Protein AF-A0AAU3FI76-F1 (afdb_monomer)

Solvent-accessible surface area (backbone atoms only — not comparable to full-atom values): 14639 Å² total; per-residue (Å²): 138,85,83,88,81,90,79,85,82,85,81,81,81,80,80,79,78,78,70,85,70,87,73,67,81,75,84,54,69,31,61,67,62,26,48,49,48,8,51,54,42,24,54,54,49,51,52,51,26,51,57,47,32,58,74,42,59,86,42,97,62,39,57,72,49,34,46,38,43,30,50,68,38,86,56,37,40,40,56,46,77,46,72,42,84,92,75,54,32,34,39,36,32,35,37,27,49,3,58,26,60,30,20,28,83,87,67,49,79,40,104,44,84,39,81,40,80,46,22,34,38,39,40,48,46,69,85,57,94,70,66,48,78,42,84,43,83,68,75,87,79,72,61,54,88,65,70,74,75,50,73,73,58,93,56,47,65,61,53,50,60,71,49,48,53,53,46,95,58,46,40,60,65,50,38,46,56,33,60,71,69,52,97,64,64,88,74,43,45,78,39,71,39,68,59,97,80,26,30,5,28,14,41,33,28,45,78,70,43,43,42,33,28,30,34,46,95,53,41,79,49,70,46,61,49,47,60,77,45,39,36,90,92,64,47,70,89,36,14,65,38,18,51,74,55,59,56,74,62,69,98,118

Secondary structure (DSSP, 8-state):
-----------------------PPPPPB-HHHHHHHHHHHHHHHHHHHHHHHHHTTT-SSHHHHHHHHHHTSTTEEEEEEEEETTTTEEEEEEEEEEEEEEEBTT-PEEEEEEEEEEEEEEEEESS-S--EEEEEPPPSSPPP-PPPPP---TTHHHHHHHHS--GGG--HHHHHHHHHTS---TTSEEEEEEETTEEEEEEESSSS-EEEEEEETTEEEEEPPPTTTTSTTS---SHHHHHHTTTSS---

Mean predicted aligned error: 10.83 Å

pLDDT: mean 87.58, std 13.99, range [41.31, 98.81]

Radius of gyration: 33.02 Å; Cα contacts (8 Å, |Δi|>4): 456; chains: 1; bounding box: 51×66×130 Å

Structure (mmCIF, N/CA/C/O backbone):
data_AF-A0AAU3FI76-F1
#
_entry.id   AF-A0AAU3FI76-F1
#
loop_
_atom_site.group_PDB
_atom_site.id
_atom_site.type_symbol
_atom_site.label_atom_id
_atom_site.label_alt_id
_atom_site.label_comp_id
_atom_site.label_asym_id
_atom_site.label_entity_id
_atom_site.label_seq_id
_atom_site.pdbx_PDB_ins_code
_atom_site.Cartn_x
_atom_site.Cartn_y
_atom_site.Cartn_z
_atom_site.occupancy
_atom_site.B_iso_or_equiv
_atom_site.auth_seq_id
_atom_site.auth_comp_id
_atom_site.auth_asym_id
_atom_site.auth_atom_id
_atom_site.pdbx_PDB_model_num
ATOM 1 N N . MET A 1 1 ? -18.154 35.992 -98.791 1.00 46.34 1 MET A N 1
ATOM 2 C CA . MET A 1 1 ? -16.911 36.737 -99.094 1.00 46.34 1 MET A CA 1
ATOM 3 C C . MET A 1 1 ? -16.608 37.684 -97.936 1.00 46.34 1 MET A C 1
ATOM 5 O O . MET A 1 1 ? -17.544 38.262 -97.409 1.00 46.34 1 MET A O 1
ATOM 9 N N . LEU A 1 2 ? -15.316 37.834 -97.616 1.00 41.34 2 LEU A N 1
ATOM 10 C CA . LEU A 1 2 ? -14.663 38.735 -96.645 1.00 41.34 2 LEU A CA 1
ATOM 11 C C . LEU A 1 2 ? -14.541 38.329 -95.154 1.00 41.34 2 LEU A C 1
ATOM 13 O O . LEU A 1 2 ? -15.491 38.410 -94.391 1.00 41.34 2 LEU A O 1
ATOM 17 N N . ARG A 1 3 ? -13.260 38.092 -94.797 1.00 41.31 3 ARG A N 1
ATOM 18 C CA . ARG A 1 3 ? -12.480 38.556 -93.618 1.00 41.31 3 ARG A CA 1
ATOM 19 C C . ARG A 1 3 ? -12.986 38.103 -92.236 1.00 41.31 3 ARG A C 1
ATOM 21 O O . ARG A 1 3 ? -14.054 38.491 -91.808 1.00 41.31 3 ARG A O 1
ATOM 28 N N . GLY A 1 4 ? -12.262 37.314 -91.442 1.00 47.47 4 GLY A N 1
ATOM 29 C CA . GLY A 1 4 ? -10.823 37.334 -91.170 1.00 47.47 4 GLY A CA 1
ATOM 30 C C . GLY A 1 4 ? -10.568 38.072 -89.852 1.00 47.47 4 GLY A C 1
ATOM 31 O O . GLY A 1 4 ? -10.791 39.276 -89.799 1.00 47.47 4 GLY A O 1
ATOM 32 N N . ARG A 1 5 ? -10.095 37.364 -88.815 1.00 49.03 5 ARG A N 1
ATOM 33 C CA . ARG A 1 5 ? -9.281 37.909 -87.708 1.00 49.03 5 ARG A CA 1
ATOM 34 C C . ARG A 1 5 ? -8.730 36.774 -86.837 1.00 49.03 5 ARG A C 1
ATOM 36 O O . ARG A 1 5 ? -9.444 36.199 -86.023 1.00 49.03 5 ARG A O 1
ATOM 43 N N . LEU A 1 6 ? -7.439 36.491 -87.028 1.00 50.06 6 LEU A N 1
ATOM 44 C CA . LEU A 1 6 ? -6.586 35.814 -86.056 1.00 50.06 6 LEU A CA 1
ATOM 45 C C . LEU A 1 6 ? -6.559 36.633 -84.756 1.00 50.06 6 LEU A C 1
ATOM 47 O O . LEU A 1 6 ? -6.335 37.844 -84.792 1.00 50.06 6 LEU A O 1
ATOM 51 N N . ARG A 1 7 ? -6.707 35.965 -83.612 1.00 55.38 7 ARG A N 1
ATOM 52 C CA . ARG A 1 7 ? -6.228 36.452 -82.315 1.00 55.38 7 ARG A CA 1
ATOM 53 C C . ARG A 1 7 ? -5.297 35.388 -81.748 1.00 55.38 7 ARG A C 1
ATOM 55 O O . ARG A 1 7 ? -5.734 34.286 -81.441 1.00 55.38 7 ARG A O 1
ATOM 62 N N . GLY A 1 8 ? -4.010 35.723 -81.707 1.00 45.22 8 GLY A N 1
ATOM 63 C CA . GLY A 1 8 ? -2.962 34.893 -81.128 1.00 45.22 8 GLY A CA 1
ATOM 64 C C . GLY A 1 8 ? -3.097 34.823 -79.610 1.00 45.22 8 GLY A C 1
ATOM 65 O O . GLY A 1 8 ? -3.263 35.845 -78.948 1.00 45.22 8 GLY A O 1
ATOM 66 N N . LEU A 1 9 ? -3.020 33.605 -79.083 1.00 55.19 9 LEU A N 1
ATOM 67 C CA . LEU A 1 9 ? -2.802 33.318 -77.672 1.00 55.19 9 LEU A CA 1
ATOM 68 C C . LEU A 1 9 ? -1.291 33.286 -77.437 1.00 55.19 9 LEU A C 1
ATOM 70 O O . LEU A 1 9 ? -0.594 32.399 -77.923 1.00 55.19 9 LEU A O 1
ATOM 74 N N . VAL A 1 10 ? -0.787 34.287 -76.720 1.00 53.09 10 VAL A N 1
ATOM 75 C CA . VAL A 1 10 ? 0.576 34.298 -76.185 1.00 53.09 10 VAL A CA 1
ATOM 76 C C . VAL A 1 10 ? 0.561 33.436 -74.925 1.00 53.09 10 VAL A C 1
ATOM 78 O O . VAL A 1 10 ? -0.009 33.826 -73.910 1.00 53.09 10 VAL A O 1
ATOM 81 N N . SER A 1 11 ? 1.141 32.240 -75.009 1.00 55.12 11 SER A N 1
ATOM 82 C CA . SER A 1 11 ? 1.343 31.350 -73.864 1.00 55.12 11 SER A CA 1
ATOM 83 C C . SER A 1 11 ? 2.602 31.793 -73.117 1.00 55.12 11 SER A C 1
ATOM 85 O O . SER A 1 11 ? 3.711 31.647 -73.627 1.00 55.12 11 SER A O 1
ATOM 87 N N . VAL A 1 12 ? 2.437 32.374 -71.927 1.00 54.19 12 VAL A N 1
ATOM 88 C CA . VAL A 1 12 ? 3.543 32.708 -71.019 1.00 54.19 12 VAL A CA 1
ATOM 89 C C . VAL A 1 12 ? 3.833 31.477 -70.165 1.00 54.19 12 VAL A C 1
ATOM 91 O O . VAL A 1 12 ? 3.139 31.203 -69.190 1.00 54.19 12 VAL A O 1
ATOM 94 N N . SER A 1 13 ? 4.851 30.712 -70.551 1.00 51.47 13 SER A N 1
ATOM 95 C CA . SER A 1 13 ? 5.382 29.611 -69.747 1.00 51.47 13 SER A CA 1
ATOM 96 C C . SER A 1 13 ? 6.220 30.184 -68.603 1.00 51.47 13 SER A C 1
ATOM 98 O O . SER A 1 13 ? 7.375 30.559 -68.797 1.00 51.47 13 SER A O 1
ATOM 100 N N . VAL A 1 14 ? 5.641 30.271 -67.405 1.00 58.44 14 VAL A N 1
ATOM 101 C CA . VAL A 1 14 ? 6.389 30.535 -66.169 1.00 58.44 14 VAL A CA 1
ATOM 102 C C . VAL A 1 14 ? 7.154 29.260 -65.815 1.00 58.44 14 VAL A C 1
ATOM 104 O O . VAL A 1 14 ? 6.588 28.303 -65.291 1.00 58.44 14 VAL A O 1
ATOM 107 N N . GLY A 1 15 ? 8.441 29.227 -66.158 1.00 51.16 15 GLY A N 1
ATOM 108 C CA . GLY A 1 15 ? 9.366 28.188 -65.715 1.00 51.16 15 GLY A CA 1
ATOM 109 C C . GLY A 1 15 ? 9.612 28.322 -64.215 1.00 51.16 15 GLY A C 1
ATOM 110 O O . GLY A 1 15 ? 10.423 29.142 -63.790 1.00 51.16 15 GLY A O 1
ATOM 111 N N . LEU A 1 16 ? 8.894 27.533 -63.417 1.00 59.84 16 LEU A N 1
ATOM 112 C CA . LEU A 1 16 ? 9.136 27.390 -61.986 1.00 59.84 16 LEU A CA 1
ATOM 113 C C . LEU A 1 16 ? 10.445 26.603 -61.799 1.00 59.84 16 LEU A C 1
ATOM 115 O O . LEU A 1 16 ? 10.478 25.380 -61.916 1.00 59.84 16 LEU A O 1
ATOM 119 N N . LEU A 1 17 ? 11.541 27.327 -61.567 1.00 56.91 17 LEU A N 1
ATOM 120 C CA . LEU A 1 17 ? 12.829 26.772 -61.158 1.00 56.91 17 LEU A CA 1
ATOM 121 C C . LEU A 1 17 ? 12.670 26.124 -59.774 1.00 56.91 17 LEU A C 1
ATOM 123 O O . LEU A 1 17 ? 12.687 26.807 -58.752 1.00 56.91 17 LEU A O 1
ATOM 127 N N . LEU A 1 18 ? 12.507 24.800 -59.748 1.00 63.72 18 LEU A N 1
ATOM 128 C CA . LEU A 1 18 ? 12.676 23.983 -58.548 1.00 63.72 18 LEU A CA 1
ATOM 129 C C . LEU A 1 18 ? 14.160 24.028 -58.161 1.00 63.72 18 LEU A C 1
ATOM 131 O O . LEU A 1 18 ? 14.973 23.258 -58.671 1.00 63.72 18 LEU A O 1
ATOM 135 N N . LEU A 1 19 ? 14.525 24.972 -57.294 1.00 63.28 19 LEU A N 1
ATOM 136 C CA . LEU A 1 19 ? 15.797 24.916 -56.581 1.00 63.28 19 LEU A CA 1
ATOM 137 C C . LEU A 1 19 ? 15.813 23.604 -55.777 1.00 63.28 19 LEU A C 1
ATOM 139 O O . LEU A 1 19 ? 14.855 23.365 -55.035 1.00 63.28 19 LEU A O 1
ATOM 143 N N . PRO A 1 20 ? 16.845 22.748 -55.899 1.00 62.81 20 PRO A N 1
ATOM 144 C CA . PRO A 1 20 ? 17.002 21.603 -55.015 1.00 62.81 20 PRO A CA 1
ATOM 145 C C . PRO A 1 20 ? 17.184 22.149 -53.600 1.00 62.81 20 PRO A C 1
ATOM 147 O O . PRO A 1 20 ? 18.244 22.664 -53.246 1.00 62.81 20 PRO A O 1
ATOM 150 N N . GLY A 1 21 ? 16.104 22.126 -52.819 1.00 55.00 21 GLY A N 1
ATOM 151 C CA . GLY A 1 21 ? 16.140 22.501 -51.418 1.00 55.00 21 GLY A CA 1
ATOM 152 C C . GLY A 1 21 ? 17.182 21.643 -50.718 1.00 55.00 21 GLY A C 1
ATOM 153 O O . GLY A 1 21 ? 17.218 20.429 -50.918 1.00 55.00 21 GLY A O 1
ATOM 154 N N . CYS A 1 22 ? 18.034 22.284 -49.921 1.00 65.75 22 CYS A N 1
ATOM 155 C CA . CYS A 1 22 ? 18.983 21.642 -49.023 1.00 65.75 22 CYS A CA 1
ATOM 156 C C . CYS A 1 22 ? 18.228 20.843 -47.944 1.00 65.75 22 CYS A C 1
ATOM 158 O O . CYS A 1 22 ? 18.229 21.217 -46.775 1.00 65.75 22 CYS A O 1
ATOM 160 N N . TYR A 1 23 ? 17.553 19.760 -48.325 1.00 64.88 23 TYR A N 1
ATOM 161 C CA . TYR A 1 23 ? 17.143 18.715 -47.403 1.00 64.88 23 TYR A CA 1
ATOM 162 C C . TYR A 1 23 ? 18.418 17.961 -47.042 1.00 64.88 23 TYR A C 1
ATOM 164 O O . TYR A 1 23 ? 18.868 17.068 -47.760 1.00 64.88 23 TYR A O 1
ATOM 172 N N . GLY A 1 24 ? 19.058 18.396 -45.955 1.00 68.88 24 GLY A N 1
ATOM 173 C CA . GLY A 1 24 ? 20.023 17.546 -45.272 1.00 68.88 24 GLY A CA 1
ATOM 174 C C . GLY A 1 24 ? 19.340 16.224 -44.906 1.00 68.88 24 GLY A C 1
ATOM 175 O O . GLY A 1 24 ? 18.127 16.227 -44.677 1.00 68.88 24 GLY A O 1
ATOM 176 N N . PRO A 1 25 ? 20.074 15.099 -44.890 1.00 75.25 25 PRO A N 1
ATOM 177 C CA . PRO A 1 25 ? 19.501 13.826 -44.476 1.00 75.25 25 PRO A CA 1
ATOM 178 C C . PRO A 1 25 ? 18.838 14.005 -43.109 1.00 75.25 25 PRO A C 1
ATOM 180 O O . PRO A 1 25 ? 19.450 14.566 -42.194 1.00 75.25 25 PRO A O 1
ATOM 183 N N . GLU A 1 26 ? 17.580 13.578 -42.990 1.00 74.31 26 GLU A N 1
ATOM 184 C CA . GLU A 1 26 ? 16.900 13.567 -41.699 1.00 74.31 26 GLU A CA 1
ATOM 185 C C . GLU A 1 26 ? 17.749 12.758 -40.709 1.00 74.31 26 GLU A C 1
ATOM 187 O O . GLU A 1 26 ? 18.281 11.703 -41.079 1.00 74.31 26 GLU A O 1
ATOM 192 N N . PRO A 1 27 ? 17.940 13.252 -39.473 1.00 76.38 27 PRO A N 1
ATOM 193 C CA . PRO A 1 27 ? 18.676 12.509 -38.465 1.00 76.38 27 PRO A CA 1
ATOM 194 C C . PRO A 1 27 ? 17.992 11.155 -38.249 1.00 76.38 27 PRO A C 1
ATOM 196 O O . PRO A 1 27 ? 16.825 11.093 -37.873 1.00 76.38 27 PRO A O 1
ATOM 199 N N . GLN A 1 28 ? 18.721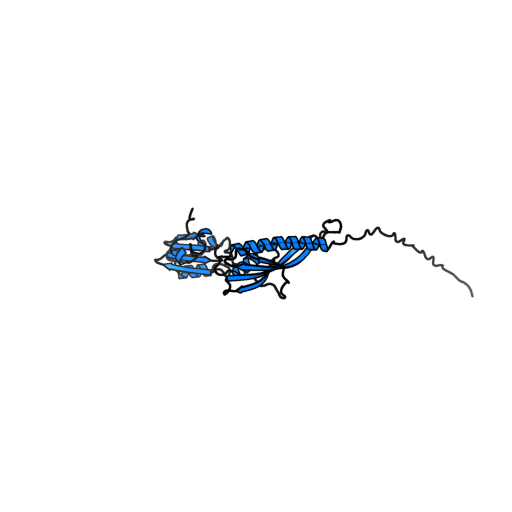 10.075 -38.529 1.00 85.38 28 GLN A N 1
ATOM 200 C CA . GLN A 1 28 ? 18.243 8.711 -38.329 1.00 85.38 28 GLN A CA 1
ATOM 201 C C . GLN A 1 28 ? 18.489 8.286 -36.881 1.00 85.38 28 GLN A C 1
ATOM 203 O O . GLN A 1 28 ? 19.584 8.490 -36.349 1.00 85.38 28 GLN A O 1
ATOM 208 N N . VAL A 1 29 ? 17.472 7.681 -36.266 1.00 88.38 29 VAL A N 1
ATOM 209 C CA . VAL A 1 29 ? 17.546 7.131 -34.908 1.00 88.38 29 VAL A CA 1
ATOM 210 C C . VAL A 1 29 ? 18.522 5.954 -34.876 1.00 88.38 29 VAL A C 1
ATOM 212 O O . VAL A 1 29 ? 18.363 4.972 -35.605 1.00 88.38 29 VAL A O 1
ATOM 215 N N . ASP A 1 30 ? 19.500 6.018 -33.979 1.00 92.38 30 ASP A N 1
ATOM 216 C CA . ASP A 1 30 ? 20.352 4.891 -33.618 1.00 92.38 30 ASP A CA 1
ATOM 217 C C . ASP A 1 30 ? 19.577 3.951 -32.685 1.00 92.38 30 ASP A C 1
ATOM 219 O O . ASP A 1 30 ? 19.621 4.034 -31.454 1.00 92.38 30 ASP A O 1
ATOM 223 N N . THR A 1 31 ? 18.828 3.040 -33.306 1.00 92.25 31 THR A N 1
ATOM 224 C CA . THR A 1 31 ? 17.932 2.113 -32.602 1.00 92.25 31 THR A CA 1
ATOM 225 C C . THR A 1 31 ? 18.690 1.211 -31.624 1.00 92.25 31 THR A C 1
ATOM 227 O O . THR A 1 31 ? 18.152 0.867 -30.573 1.00 92.25 31 THR A O 1
ATOM 230 N N . ALA A 1 32 ? 19.937 0.835 -31.933 1.00 94.00 32 ALA A N 1
ATOM 231 C CA . ALA A 1 32 ? 20.733 -0.033 -31.070 1.00 94.00 32 ALA A CA 1
ATOM 232 C C . ALA A 1 32 ? 21.098 0.687 -29.768 1.00 94.00 32 ALA A C 1
ATOM 234 O O . ALA A 1 32 ? 20.853 0.163 -28.680 1.00 94.00 32 ALA A O 1
ATOM 235 N N . ARG A 1 33 ? 21.598 1.923 -29.878 1.00 93.44 33 ARG A N 1
ATOM 236 C CA . ARG A 1 33 ? 21.962 2.736 -28.716 1.00 93.44 33 ARG A CA 1
ATOM 237 C C . ARG A 1 33 ? 20.748 3.142 -27.885 1.00 93.44 33 ARG A C 1
ATOM 239 O O . ARG A 1 33 ? 20.794 3.070 -26.659 1.00 93.44 33 ARG A O 1
ATOM 246 N N . THR A 1 34 ? 19.646 3.535 -28.524 1.00 94.06 34 THR A N 1
ATOM 247 C CA . THR A 1 34 ? 18.397 3.840 -27.809 1.00 94.06 34 THR A CA 1
ATOM 248 C C . THR A 1 34 ? 17.868 2.617 -27.058 1.00 94.06 34 THR A C 1
ATOM 250 O O . THR A 1 34 ? 17.470 2.738 -25.898 1.00 94.06 34 THR A O 1
ATOM 253 N N . ARG A 1 35 ? 17.922 1.426 -27.671 1.00 96.06 35 ARG A N 1
ATOM 254 C CA . ARG A 1 35 ? 17.531 0.172 -27.01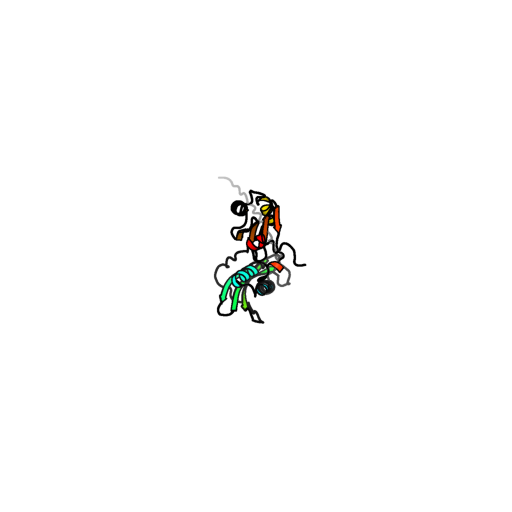5 1.00 96.06 35 ARG A CA 1
ATOM 255 C C . ARG A 1 35 ? 18.409 -0.134 -25.803 1.00 96.06 35 ARG A C 1
ATOM 257 O O . ARG A 1 35 ? 17.873 -0.512 -24.767 1.00 96.06 35 ARG A O 1
ATOM 264 N N . GLU A 1 36 ? 19.723 0.049 -25.906 1.00 95.88 36 GLU A N 1
ATOM 265 C CA . GLU A 1 36 ? 20.648 -0.157 -24.785 1.00 95.88 36 GLU A CA 1
ATOM 266 C C . GLU A 1 36 ? 20.312 0.757 -23.595 1.00 95.88 36 GLU A C 1
ATOM 268 O O . GLU A 1 36 ? 20.220 0.282 -22.464 1.00 95.88 36 GLU A O 1
ATOM 273 N N . LEU A 1 37 ? 20.048 2.045 -23.843 1.00 96.00 37 LEU A N 1
ATOM 274 C CA . LEU A 1 37 ? 19.635 2.990 -22.797 1.00 96.00 37 LEU A CA 1
ATOM 275 C C . LEU A 1 37 ? 18.323 2.566 -22.121 1.00 96.00 37 LEU A C 1
ATOM 277 O O . LEU A 1 37 ? 18.211 2.626 -20.896 1.00 96.00 37 LEU A O 1
ATOM 281 N N . ALA A 1 38 ? 17.349 2.092 -22.900 1.00 96.56 38 ALA A N 1
ATOM 282 C CA . ALA A 1 38 ? 16.091 1.588 -22.360 1.00 96.56 38 ALA A CA 1
ATOM 283 C C . ALA A 1 38 ? 16.298 0.309 -21.525 1.00 96.56 38 ALA A C 1
ATOM 285 O O . ALA A 1 38 ? 15.710 0.176 -20.453 1.00 96.56 38 ALA A O 1
ATOM 286 N N . MET A 1 39 ? 17.182 -0.602 -21.953 1.00 96.81 39 MET A N 1
ATOM 287 C CA . MET A 1 39 ? 17.552 -1.790 -21.170 1.00 96.81 39 MET A CA 1
ATOM 288 C C . MET A 1 39 ? 18.255 -1.423 -19.857 1.00 96.81 39 MET A C 1
ATOM 290 O O . MET A 1 39 ? 17.972 -2.028 -18.825 1.00 96.81 39 MET A O 1
ATOM 294 N N . GLN A 1 40 ? 19.128 -0.411 -19.860 1.00 96.88 40 GLN A N 1
ATOM 295 C CA . GLN A 1 40 ? 19.749 0.097 -18.632 1.00 96.88 40 GLN A CA 1
ATOM 296 C C . GLN A 1 40 ? 18.696 0.664 -17.669 1.00 96.88 40 GLN A C 1
ATOM 298 O O . GLN A 1 40 ? 18.748 0.393 -16.468 1.00 96.88 40 GLN A O 1
ATOM 303 N N . ASP A 1 41 ? 17.712 1.413 -18.174 1.00 97.62 41 ASP A N 1
ATOM 304 C CA . ASP A 1 41 ? 16.603 1.916 -17.361 1.00 97.62 41 ASP A CA 1
ATOM 305 C C . ASP A 1 41 ? 15.754 0.782 -16.759 1.00 97.62 41 ASP A C 1
ATOM 307 O O . ASP A 1 41 ? 15.502 0.780 -15.550 1.00 97.62 41 ASP A O 1
ATOM 311 N N . ALA A 1 42 ? 15.395 -0.223 -17.565 1.00 97.75 42 ALA A N 1
ATOM 312 C CA . ALA A 1 42 ? 14.688 -1.415 -17.098 1.00 97.75 42 ALA A CA 1
ATOM 313 C C . ALA A 1 42 ? 15.488 -2.175 -16.021 1.00 97.75 42 ALA A C 1
ATOM 315 O O . ALA A 1 42 ? 14.937 -2.524 -14.976 1.00 97.75 42 ALA A O 1
ATOM 316 N N . GLY A 1 43 ? 16.802 -2.337 -16.213 1.00 97.06 43 GLY A N 1
ATOM 317 C CA . GLY A 1 43 ? 17.710 -2.966 -15.248 1.00 97.06 43 GLY A CA 1
ATOM 318 C C . GLY A 1 43 ? 17.759 -2.244 -13.892 1.00 97.06 43 GLY A C 1
ATOM 319 O O . GLY A 1 43 ? 17.756 -2.877 -12.830 1.00 97.06 43 GLY A O 1
ATOM 320 N N . ARG A 1 44 ? 17.721 -0.904 -13.892 1.00 97.12 44 ARG A N 1
ATOM 321 C CA . ARG A 1 44 ? 17.619 -0.123 -12.645 1.00 97.12 44 ARG A CA 1
ATOM 322 C C . ARG A 1 44 ? 16.275 -0.346 -11.957 1.00 97.12 44 ARG A C 1
ATOM 324 O O . ARG A 1 44 ? 16.239 -0.553 -10.746 1.00 97.12 44 ARG A O 1
ATOM 331 N N . LYS A 1 45 ? 15.174 -0.318 -12.712 1.00 97.88 45 LYS A N 1
ATOM 332 C CA . LYS A 1 45 ? 13.818 -0.522 -12.181 1.00 97.88 45 LYS A CA 1
ATOM 333 C C . LYS A 1 45 ? 13.635 -1.921 -11.591 1.00 97.88 45 LYS A C 1
ATOM 335 O O . LYS A 1 45 ? 13.133 -2.025 -10.475 1.00 97.88 45 LYS A O 1
ATOM 340 N N . VAL A 1 46 ? 14.101 -2.983 -12.258 1.00 97.38 46 VAL A N 1
ATOM 341 C CA . VAL A 1 46 ? 13.987 -4.346 -11.706 1.00 97.38 46 VAL A CA 1
ATOM 342 C C . VAL A 1 46 ? 14.814 -4.520 -10.431 1.00 97.38 46 VAL A C 1
ATOM 344 O O . VAL A 1 46 ? 14.358 -5.173 -9.498 1.00 97.38 46 VAL A O 1
ATOM 347 N N . THR A 1 47 ? 15.965 -3.850 -10.316 1.00 95.50 47 THR A N 1
ATOM 348 C CA . THR A 1 47 ? 16.726 -3.810 -9.053 1.00 95.50 47 THR A CA 1
ATOM 349 C C . THR A 1 47 ? 15.898 -3.203 -7.911 1.00 95.50 47 THR A C 1
ATOM 351 O O . THR A 1 47 ? 15.932 -3.696 -6.784 1.00 95.50 47 THR A O 1
ATOM 354 N N . LEU A 1 48 ? 15.112 -2.151 -8.181 1.00 95.56 48 LEU A N 1
ATOM 355 C CA . LEU A 1 48 ? 14.214 -1.561 -7.178 1.00 95.56 48 LEU A CA 1
ATOM 356 C C . LEU A 1 48 ? 13.081 -2.516 -6.791 1.00 95.56 48 LEU A C 1
ATOM 358 O O . LEU A 1 48 ? 12.751 -2.614 -5.608 1.00 95.56 48 LEU A O 1
ATOM 362 N N . VAL A 1 49 ? 12.512 -3.228 -7.770 1.00 95.12 49 VAL A N 1
ATOM 363 C CA . VAL A 1 49 ? 11.498 -4.266 -7.532 1.00 95.12 49 VAL A CA 1
ATOM 364 C C . VAL A 1 49 ? 12.070 -5.353 -6.628 1.00 95.12 49 VAL A C 1
ATOM 366 O O . VAL A 1 49 ? 11.488 -5.653 -5.589 1.00 95.12 49 VAL A O 1
ATOM 369 N N . GLU A 1 50 ? 13.235 -5.897 -6.975 1.00 93.25 50 GLU A N 1
ATOM 370 C CA . GLU A 1 50 ? 13.907 -6.942 -6.207 1.00 93.25 50 GLU A CA 1
ATOM 371 C C . GLU A 1 50 ? 14.156 -6.498 -4.757 1.00 93.25 50 GLU A C 1
ATOM 373 O O . GLU A 1 50 ? 13.791 -7.199 -3.813 1.00 93.25 50 GLU A O 1
ATOM 378 N N . GLN A 1 51 ? 14.701 -5.295 -4.551 1.00 91.25 51 GLN A N 1
ATOM 379 C CA . GLN A 1 51 ? 14.910 -4.739 -3.212 1.00 91.25 51 GLN A CA 1
ATOM 380 C C . GLN A 1 51 ? 13.604 -4.577 -2.427 1.00 91.25 51 GLN A C 1
ATOM 382 O O . GLN A 1 51 ? 13.600 -4.765 -1.209 1.00 91.25 51 GLN A O 1
ATOM 387 N N . ALA A 1 52 ? 12.508 -4.199 -3.088 1.00 90.06 52 ALA A N 1
ATOM 388 C CA . ALA A 1 52 ? 11.211 -4.040 -2.443 1.00 90.06 52 ALA A CA 1
ATOM 389 C C . ALA A 1 52 ? 10.624 -5.379 -2.000 1.00 90.06 52 ALA A C 1
ATOM 391 O O . ALA A 1 52 ? 10.256 -5.531 -0.837 1.00 90.06 52 ALA A O 1
ATOM 392 N N . VAL A 1 53 ? 10.653 -6.369 -2.886 1.00 90.44 53 VAL A N 1
ATOM 393 C CA . VAL A 1 53 ? 10.226 -7.741 -2.611 1.00 90.44 53 VAL A CA 1
ATOM 394 C C . VAL A 1 53 ? 11.066 -8.363 -1.484 1.00 90.44 53 VAL A C 1
ATOM 396 O O . VAL A 1 53 ? 10.514 -8.938 -0.544 1.00 90.44 53 VAL A O 1
ATOM 399 N N . LYS A 1 54 ? 12.394 -8.173 -1.500 1.00 86.50 54 LYS A N 1
ATOM 400 C CA . LYS A 1 54 ? 13.318 -8.684 -0.469 1.00 86.50 54 LYS A CA 1
ATOM 401 C C . LYS A 1 54 ? 12.974 -8.218 0.947 1.00 86.50 54 LYS A C 1
ATOM 403 O O . LYS A 1 54 ? 13.121 -8.990 1.895 1.00 86.50 54 LYS A O 1
ATOM 408 N N . ARG A 1 55 ? 12.495 -6.980 1.117 1.00 84.69 55 ARG A N 1
ATOM 409 C CA . ARG A 1 55 ? 12.097 -6.454 2.440 1.00 84.69 55 ARG A CA 1
ATOM 410 C C . ARG A 1 55 ? 10.921 -7.213 3.050 1.00 84.69 55 ARG A C 1
ATOM 412 O O . ARG A 1 55 ? 10.798 -7.265 4.270 1.00 84.69 55 ARG A O 1
ATOM 419 N N . GLU A 1 56 ? 10.113 -7.855 2.217 1.00 83.56 56 GLU A N 1
ATOM 420 C CA . GLU A 1 56 ? 8.898 -8.559 2.617 1.00 83.56 56 GLU A CA 1
ATOM 421 C C . GLU A 1 56 ? 9.117 -10.074 2.788 1.00 83.56 56 GLU A C 1
ATOM 423 O O . GLU A 1 56 ? 8.165 -10.823 3.003 1.00 83.56 56 GLU A O 1
ATOM 428 N N . ARG A 1 57 ? 10.370 -10.560 2.721 1.00 78.44 57 ARG A N 1
ATOM 429 C CA . ARG A 1 57 ? 10.737 -11.991 2.826 1.00 78.44 57 ARG A CA 1
ATOM 430 C C . ARG A 1 57 ? 10.115 -12.745 3.994 1.00 78.44 57 ARG A C 1
ATOM 432 O O . ARG A 1 57 ? 9.772 -13.914 3.864 1.00 78.44 57 ARG A O 1
ATOM 439 N N . ARG A 1 58 ? 9.950 -12.067 5.127 1.00 75.12 58 ARG A N 1
ATOM 440 C CA . ARG A 1 58 ? 9.434 -12.656 6.371 1.00 75.12 58 ARG A CA 1
ATOM 441 C C . ARG A 1 58 ? 7.917 -12.526 6.525 1.00 75.12 58 ARG A C 1
ATOM 443 O O . ARG A 1 58 ? 7.390 -12.829 7.593 1.00 75.12 58 ARG A O 1
ATOM 450 N N . HIS A 1 59 ? 7.213 -12.033 5.508 1.00 72.38 59 HIS A N 1
ATOM 451 C CA . HIS A 1 59 ? 5.778 -11.810 5.601 1.00 72.38 59 HIS A CA 1
ATOM 452 C C . HIS A 1 59 ? 5.002 -13.146 5.520 1.00 72.38 59 HIS A C 1
ATOM 454 O O . HIS A 1 59 ? 5.326 -13.977 4.672 1.00 72.38 59 HIS A O 1
ATOM 460 N N . PRO A 1 60 ? 3.945 -13.362 6.334 1.00 65.50 60 PRO A N 1
ATOM 461 C CA . PRO A 1 60 ? 3.167 -14.613 6.335 1.00 65.50 60 PRO A CA 1
ATOM 462 C C . PRO A 1 60 ? 2.462 -14.943 5.011 1.00 65.50 60 PRO A C 1
ATOM 464 O O . PRO A 1 60 ? 2.135 -16.095 4.749 1.00 65.50 60 PRO A O 1
ATOM 467 N N . ASN A 1 61 ? 2.200 -13.926 4.187 1.00 70.56 61 ASN A N 1
ATOM 468 C CA . ASN A 1 61 ? 1.662 -14.064 2.833 1.00 70.56 61 ASN A CA 1
ATOM 469 C C . ASN A 1 61 ? 2.600 -13.334 1.857 1.00 70.56 61 ASN A C 1
ATOM 471 O O . ASN A 1 61 ? 2.361 -12.158 1.559 1.00 70.56 61 ASN A O 1
ATOM 475 N N . PRO A 1 62 ? 3.714 -13.970 1.456 1.00 78.69 62 PRO A N 1
ATOM 476 C CA . PRO A 1 62 ? 4.762 -13.310 0.690 1.00 78.69 62 PRO A CA 1
ATOM 477 C C . PRO A 1 62 ? 4.309 -13.032 -0.742 1.00 78.69 62 PRO A C 1
ATOM 479 O O . PRO A 1 62 ? 4.532 -11.939 -1.242 1.00 78.69 62 PRO A O 1
ATOM 482 N N . ALA A 1 63 ? 3.568 -13.947 -1.374 1.00 86.81 63 ALA A N 1
ATOM 483 C CA . ALA A 1 63 ? 3.209 -13.821 -2.781 1.00 86.81 63 ALA A CA 1
ATOM 484 C C . ALA A 1 63 ? 2.405 -12.547 -3.091 1.00 86.81 63 ALA A C 1
ATOM 486 O O . ALA A 1 63 ? 2.846 -11.685 -3.853 1.00 86.81 63 ALA A O 1
ATOM 487 N N . GLN A 1 64 ? 1.252 -12.359 -2.446 1.00 84.44 64 GLN A N 1
ATOM 488 C CA . GLN A 1 64 ? 0.449 -11.156 -2.690 1.00 84.44 64 GLN A CA 1
ATOM 489 C C . GLN A 1 64 ? 1.200 -9.870 -2.328 1.00 84.44 64 GLN A C 1
ATOM 491 O O . GLN A 1 64 ? 1.036 -8.853 -3.001 1.00 84.44 64 GLN A O 1
ATOM 496 N N . ARG A 1 65 ? 2.035 -9.911 -1.283 1.00 85.94 65 ARG A N 1
ATOM 497 C CA . ARG A 1 65 ? 2.838 -8.760 -0.871 1.00 85.94 65 ARG A CA 1
ATOM 498 C C . ARG A 1 65 ? 3.898 -8.418 -1.916 1.00 85.94 65 ARG A C 1
ATOM 500 O O . ARG A 1 65 ? 4.041 -7.255 -2.267 1.00 85.94 65 ARG A O 1
ATOM 507 N N . TYR A 1 66 ? 4.580 -9.417 -2.462 1.00 90.31 66 TYR A N 1
ATOM 508 C CA . TYR A 1 66 ? 5.590 -9.237 -3.500 1.00 90.31 66 TYR A CA 1
ATOM 509 C C . TYR A 1 66 ? 4.992 -8.631 -4.763 1.00 90.31 66 TYR A C 1
ATOM 511 O O . TYR A 1 66 ? 5.549 -7.678 -5.299 1.00 90.31 66 TYR A O 1
ATOM 519 N N . ALA A 1 67 ? 3.823 -9.121 -5.190 1.00 91.56 67 ALA A N 1
ATOM 520 C CA . ALA A 1 67 ? 3.111 -8.541 -6.323 1.00 91.56 67 ALA A CA 1
ATOM 521 C C . ALA A 1 67 ? 2.793 -7.055 -6.082 1.00 91.56 67 ALA A C 1
ATOM 523 O O . ALA A 1 67 ? 3.015 -6.227 -6.964 1.00 91.56 67 ALA A O 1
ATOM 524 N N . ARG A 1 68 ? 2.331 -6.700 -4.874 1.00 89.50 68 ARG A N 1
ATOM 525 C CA . ARG A 1 68 ? 2.058 -5.306 -4.484 1.00 89.50 68 ARG A CA 1
ATOM 526 C C . ARG A 1 68 ? 3.296 -4.427 -4.503 1.00 89.50 68 ARG A C 1
ATOM 528 O O . ARG A 1 68 ? 3.258 -3.354 -5.096 1.00 89.50 68 ARG A O 1
ATOM 535 N N . GLU A 1 69 ? 4.376 -4.861 -3.867 1.00 90.38 69 GLU A N 1
ATOM 536 C CA . GLU A 1 69 ? 5.614 -4.081 -3.826 1.00 90.38 69 GLU A CA 1
ATOM 537 C C . GLU A 1 69 ? 6.225 -3.913 -5.224 1.00 90.38 69 GLU A C 1
ATOM 539 O O . GLU A 1 69 ? 6.688 -2.825 -5.560 1.00 90.38 69 GLU A O 1
ATOM 544 N N . ALA A 1 70 ? 6.151 -4.942 -6.074 1.00 93.75 70 ALA A N 1
ATOM 545 C CA . ALA A 1 70 ? 6.577 -4.846 -7.465 1.00 93.75 70 ALA A CA 1
ATOM 546 C C . ALA A 1 70 ? 5.743 -3.830 -8.260 1.00 93.75 70 ALA A C 1
ATOM 548 O O . ALA A 1 70 ? 6.306 -2.971 -8.936 1.00 93.75 70 ALA A O 1
ATOM 549 N N . ALA A 1 71 ? 4.414 -3.874 -8.128 1.00 93.19 71 ALA A N 1
ATOM 550 C CA . ALA A 1 71 ? 3.502 -2.958 -8.815 1.00 93.19 71 ALA A CA 1
ATOM 551 C C . ALA A 1 71 ? 3.643 -1.486 -8.370 1.00 93.19 71 ALA A C 1
ATOM 553 O O . ALA A 1 71 ? 3.210 -0.585 -9.085 1.00 93.19 71 ALA A O 1
ATOM 554 N N . ARG A 1 72 ? 4.257 -1.213 -7.207 1.00 91.50 72 ARG A N 1
ATOM 555 C CA . ARG A 1 72 ? 4.548 0.155 -6.736 1.00 91.50 72 ARG A CA 1
ATOM 556 C C . ARG A 1 72 ? 5.739 0.800 -7.453 1.00 91.50 72 ARG A C 1
ATOM 558 O O . ARG A 1 72 ? 5.899 2.018 -7.382 1.00 91.50 72 ARG A O 1
ATOM 565 N N . VAL A 1 73 ? 6.582 0.020 -8.132 1.00 94.44 73 VAL A N 1
ATOM 566 C CA . VAL A 1 73 ? 7.707 0.560 -8.906 1.00 94.44 73 VAL A CA 1
ATOM 567 C C . VAL A 1 73 ? 7.197 1.068 -10.253 1.00 94.44 73 VAL A C 1
ATOM 569 O O . VAL A 1 73 ? 6.669 0.309 -11.062 1.00 94.44 73 VAL A O 1
ATOM 572 N N . ALA A 1 74 ? 7.378 2.364 -10.516 1.00 93.88 74 ALA A N 1
ATOM 573 C CA . ALA A 1 74 ? 6.885 3.008 -11.732 1.00 93.88 74 ALA A CA 1
ATOM 574 C C . ALA A 1 74 ? 7.362 2.301 -13.017 1.00 93.88 74 ALA A C 1
ATOM 576 O O . ALA A 1 74 ? 8.554 2.032 -13.189 1.00 93.88 74 ALA A O 1
ATOM 577 N N . GLY A 1 75 ? 6.424 2.046 -13.936 1.00 95.06 75 GLY A N 1
ATOM 578 C CA . GLY A 1 75 ? 6.684 1.333 -15.190 1.00 95.06 75 GLY A CA 1
ATOM 579 C C . GLY A 1 75 ? 6.816 -0.184 -15.034 1.00 95.06 75 GLY A C 1
ATOM 580 O O . GLY A 1 75 ? 7.414 -0.814 -15.900 1.00 95.06 75 GLY A O 1
ATOM 581 N N . THR A 1 76 ? 6.303 -0.766 -13.946 1.00 96.94 76 THR A N 1
ATOM 582 C CA . THR A 1 76 ? 6.329 -2.216 -13.703 1.00 96.94 76 THR A CA 1
ATOM 583 C C . THR A 1 76 ? 4.921 -2.795 -13.687 1.00 96.94 76 THR A C 1
ATOM 585 O O . THR A 1 76 ? 4.029 -2.283 -13.015 1.00 96.94 76 THR A O 1
ATOM 588 N N . GLU A 1 77 ? 4.746 -3.912 -14.380 1.00 97.00 77 GLU A N 1
ATOM 589 C CA . GLU A 1 77 ? 3.525 -4.705 -14.425 1.00 97.00 77 GLU A CA 1
ATOM 590 C C . GLU A 1 77 ? 3.822 -6.119 -13.906 1.00 97.00 77 GLU A C 1
ATOM 592 O O . GLU A 1 77 ? 4.832 -6.724 -14.271 1.00 97.00 77 GLU A O 1
ATOM 597 N N . VAL A 1 7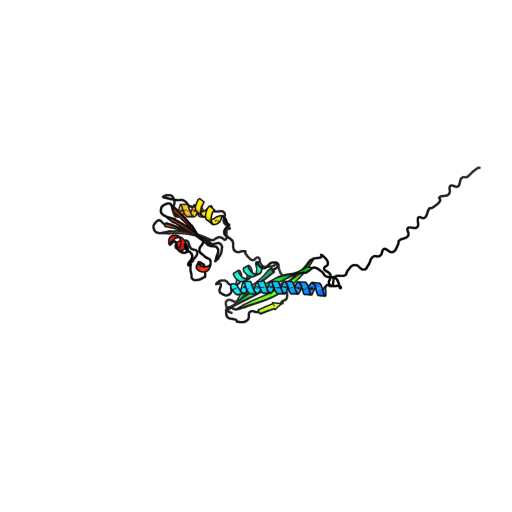8 ? 2.957 -6.685 -13.063 1.00 96.56 78 VAL A N 1
ATOM 598 C CA . VAL A 1 78 ? 3.118 -8.077 -12.608 1.00 96.56 78 VAL A CA 1
ATOM 599 C C . VAL A 1 78 ? 2.438 -8.998 -13.611 1.00 96.56 78 VAL A C 1
ATOM 601 O O . VAL A 1 78 ? 1.231 -8.920 -13.799 1.00 96.56 78 VAL A O 1
ATOM 604 N N . MET A 1 79 ? 3.198 -9.882 -14.250 1.00 97.31 79 MET A N 1
ATOM 605 C CA . MET A 1 79 ? 2.695 -10.779 -15.296 1.00 97.31 79 MET A CA 1
ATOM 606 C C . MET A 1 79 ? 2.245 -12.127 -14.744 1.00 97.31 79 MET A C 1
ATOM 608 O O . MET A 1 79 ? 1.258 -12.694 -15.204 1.00 97.31 79 MET A O 1
ATOM 612 N N . ARG A 1 80 ? 2.979 -12.665 -13.769 1.00 95.00 80 ARG A N 1
ATOM 613 C CA . ARG A 1 80 ? 2.696 -13.969 -13.166 1.00 95.00 80 ARG A CA 1
ATOM 614 C C . ARG A 1 80 ? 3.241 -14.022 -11.751 1.00 95.00 80 ARG A C 1
ATOM 616 O O . ARG A 1 80 ? 4.261 -13.400 -11.457 1.00 95.00 80 ARG A O 1
ATOM 623 N N . ILE A 1 81 ? 2.567 -14.786 -10.902 1.00 92.81 81 ILE A N 1
ATOM 624 C CA . ILE A 1 81 ? 3.051 -15.123 -9.574 1.00 92.81 81 ILE A CA 1
ATOM 625 C C . ILE A 1 81 ? 2.778 -16.587 -9.263 1.00 92.81 81 ILE A C 1
ATOM 627 O O . ILE A 1 81 ? 1.650 -17.053 -9.407 1.00 92.81 81 ILE A O 1
ATOM 631 N N . ASP A 1 82 ? 3.815 -17.282 -8.815 1.00 89.50 82 ASP A N 1
ATOM 632 C CA . ASP A 1 82 ? 3.771 -18.687 -8.443 1.00 89.50 82 ASP A CA 1
ATOM 633 C C . ASP A 1 82 ? 4.236 -18.823 -6.984 1.00 89.50 82 ASP A C 1
ATOM 635 O O . ASP A 1 82 ? 5.389 -18.550 -6.647 1.00 89.50 82 ASP A O 1
ATOM 639 N N . ASP A 1 83 ? 3.310 -19.213 -6.104 1.00 82.56 83 ASP A N 1
ATOM 640 C CA . ASP A 1 83 ? 3.561 -19.485 -4.682 1.00 82.56 83 ASP A CA 1
ATOM 641 C C . ASP A 1 83 ? 3.785 -20.988 -4.486 1.00 82.56 83 ASP A C 1
ATOM 643 O O . ASP A 1 83 ? 2.835 -21.772 -4.366 1.00 82.56 83 ASP A O 1
ATOM 647 N N . THR A 1 84 ? 5.044 -21.422 -4.484 1.00 67.06 84 THR A N 1
ATOM 648 C CA . THR A 1 84 ? 5.392 -22.825 -4.253 1.00 67.06 84 THR A CA 1
ATOM 649 C C . THR A 1 84 ? 5.527 -23.077 -2.754 1.00 67.06 84 THR A C 1
ATOM 651 O O . THR A 1 84 ? 6.615 -23.266 -2.212 1.00 67.06 84 THR A O 1
ATOM 654 N N . ARG A 1 85 ? 4.382 -23.153 -2.060 1.00 57.62 85 ARG A N 1
ATOM 655 C CA . ARG A 1 85 ? 4.310 -23.410 -0.603 1.00 57.62 85 ARG A CA 1
ATOM 656 C C . ARG A 1 85 ? 5.048 -24.668 -0.132 1.00 57.62 85 ARG A C 1
ATOM 658 O O . ARG A 1 85 ? 5.358 -24.784 1.047 1.00 57.62 85 ARG A O 1
ATOM 665 N N . THR A 1 86 ? 5.324 -25.615 -1.026 1.00 54.25 86 THR A N 1
ATOM 666 C CA . THR A 1 86 ? 6.089 -26.837 -0.735 1.00 54.25 86 THR A CA 1
ATOM 667 C C . THR A 1 86 ? 7.607 -26.697 -0.915 1.00 54.25 86 THR A C 1
ATOM 669 O O . THR A 1 86 ? 8.321 -27.635 -0.580 1.00 54.25 86 THR A O 1
ATOM 672 N N . GLY A 1 87 ? 8.106 -25.565 -1.427 1.00 54.16 87 GLY A N 1
ATOM 673 C CA . GLY A 1 87 ? 9.529 -25.319 -1.715 1.00 54.16 87 GLY A CA 1
ATOM 674 C C . GLY A 1 87 ? 10.128 -24.066 -1.061 1.00 54.16 87 GLY A C 1
ATOM 675 O O . GLY A 1 87 ? 11.303 -23.797 -1.271 1.00 54.16 87 GLY A O 1
ATOM 676 N N . GLY A 1 88 ? 9.354 -23.311 -0.270 1.00 64.69 88 GLY A N 1
ATOM 677 C CA . GLY A 1 88 ? 9.869 -22.206 0.554 1.00 64.69 88 GLY A CA 1
ATOM 678 C C . GLY A 1 88 ? 10.154 -20.891 -0.185 1.00 64.69 88 GLY A C 1
ATOM 679 O O . GLY A 1 88 ? 10.832 -20.026 0.372 1.00 64.69 88 GLY A O 1
ATOM 680 N N . GLY A 1 89 ? 9.644 -20.712 -1.408 1.00 77.69 89 GLY A N 1
ATOM 681 C CA . GLY A 1 89 ? 9.874 -19.500 -2.193 1.00 77.69 89 GLY A CA 1
ATOM 682 C C . GLY A 1 89 ? 8.681 -19.054 -3.034 1.00 77.69 89 GLY A C 1
ATOM 683 O O . GLY A 1 89 ? 7.712 -19.786 -3.228 1.00 77.69 89 GLY A O 1
ATOM 684 N N . VAL A 1 90 ? 8.766 -17.824 -3.533 1.00 87.00 90 VAL A N 1
ATOM 685 C CA . VAL A 1 90 ? 7.813 -17.243 -4.483 1.00 87.00 90 VAL A CA 1
ATOM 686 C C . VAL A 1 90 ? 8.569 -16.854 -5.743 1.00 87.00 90 VAL A C 1
ATOM 688 O O . VAL A 1 90 ? 9.618 -16.212 -5.665 1.00 87.00 90 VAL A O 1
ATOM 691 N N . SER A 1 91 ? 8.011 -17.198 -6.902 1.00 90.25 91 SER A N 1
ATOM 692 C CA . SER A 1 91 ? 8.490 -16.713 -8.193 1.00 90.25 91 SER A CA 1
ATOM 693 C C . SER A 1 91 ? 7.525 -15.673 -8.751 1.00 90.25 91 SER A C 1
ATOM 695 O O . SER A 1 91 ? 6.311 -15.881 -8.773 1.00 90.25 91 SER A O 1
ATOM 697 N N . LEU A 1 92 ? 8.059 -14.540 -9.193 1.00 94.19 92 LEU A N 1
ATOM 698 C CA . LEU A 1 92 ? 7.319 -13.499 -9.893 1.00 94.19 92 LEU A CA 1
ATOM 699 C C . LEU A 1 92 ? 7.890 -13.341 -11.286 1.00 94.19 92 LEU A C 1
ATOM 701 O O . LEU A 1 92 ? 9.103 -13.331 -11.458 1.00 94.19 92 LEU A O 1
ATOM 705 N N . ILE A 1 93 ? 7.020 -13.113 -12.261 1.00 96.75 93 ILE A N 1
ATOM 706 C CA . ILE A 1 93 ? 7.438 -12.506 -13.519 1.00 96.75 93 ILE A CA 1
ATOM 707 C C . ILE A 1 93 ? 6.861 -11.111 -13.587 1.00 96.75 93 ILE A C 1
ATOM 709 O O . ILE A 1 93 ? 5.646 -10.933 -13.487 1.00 96.75 93 ILE A O 1
ATOM 713 N N . VAL A 1 94 ? 7.736 -10.134 -13.784 1.00 97.62 94 VAL A N 1
ATOM 714 C CA . VAL A 1 94 ? 7.375 -8.729 -13.955 1.00 97.62 94 VAL A CA 1
ATOM 715 C C . VAL A 1 94 ? 7.769 -8.264 -15.348 1.00 97.62 94 VAL A C 1
ATOM 717 O O . VAL A 1 94 ? 8.824 -8.646 -15.847 1.00 97.62 94 VAL A O 1
ATOM 720 N N . ARG A 1 95 ? 6.928 -7.444 -15.975 1.00 98.31 95 ARG A N 1
ATOM 721 C CA . ARG A 1 95 ? 7.263 -6.685 -17.179 1.00 98.31 95 ARG A CA 1
ATOM 722 C C . ARG A 1 95 ? 7.640 -5.279 -16.750 1.00 98.31 95 ARG A C 1
ATOM 724 O O . ARG A 1 95 ? 6.858 -4.592 -16.102 1.00 98.31 95 ARG A O 1
ATOM 731 N N . VAL A 1 96 ? 8.842 -4.864 -17.102 1.00 98.06 96 VAL A N 1
ATOM 732 C CA . VAL A 1 96 ? 9.390 -3.552 -16.786 1.00 98.06 96 VAL A CA 1
ATOM 733 C C . VAL A 1 96 ? 9.536 -2.773 -18.084 1.00 98.06 96 VAL A C 1
ATOM 735 O O . VAL A 1 96 ? 10.208 -3.214 -19.013 1.00 98.06 96 VAL A O 1
ATOM 738 N N . HIS A 1 97 ? 8.910 -1.606 -18.137 1.00 97.88 97 HIS A N 1
ATOM 739 C CA . HIS A 1 97 ? 9.018 -0.665 -19.240 1.00 97.88 97 HIS A CA 1
ATOM 740 C C . HIS A 1 97 ? 10.276 0.180 -19.057 1.00 97.88 97 HIS A C 1
ATOM 742 O O . HIS A 1 97 ? 10.318 1.090 -18.222 1.00 97.88 97 HIS A O 1
ATOM 748 N N . GLY A 1 98 ? 11.322 -0.157 -19.806 1.00 96.94 98 GLY A N 1
ATOM 749 C CA . GLY A 1 98 ? 12.522 0.655 -19.938 1.00 96.94 98 GLY A CA 1
ATOM 750 C C . GLY A 1 98 ? 12.235 1.860 -2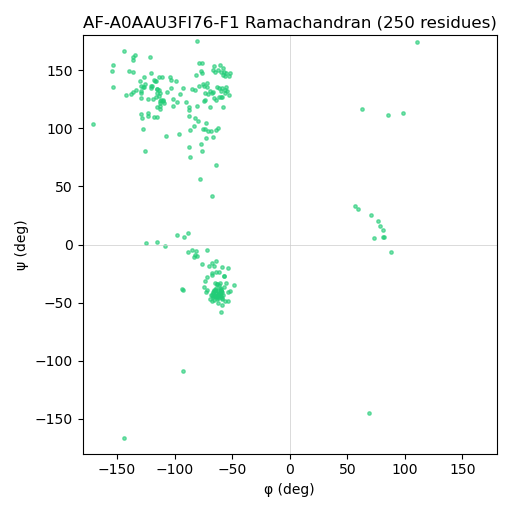0.821 1.00 96.94 98 GLY A C 1
ATOM 751 O O . GLY A 1 98 ? 11.800 1.696 -21.958 1.00 96.94 98 GLY A O 1
ATOM 752 N N . VAL A 1 99 ? 12.474 3.063 -20.305 1.00 96.38 99 VAL A N 1
ATOM 753 C CA . VAL A 1 99 ? 12.200 4.306 -21.031 1.00 96.38 99 VAL A CA 1
ATOM 754 C C . VAL A 1 99 ? 13.513 4.999 -21.356 1.00 96.38 99 VAL A C 1
ATOM 756 O O . VAL A 1 99 ? 14.356 5.208 -20.484 1.00 96.38 99 VAL A O 1
ATOM 759 N N . ALA A 1 100 ? 13.672 5.388 -22.615 1.00 95.44 100 ALA A N 1
ATOM 760 C CA . ALA A 1 100 ? 14.780 6.203 -23.084 1.00 95.44 100 ALA A CA 1
ATOM 761 C C . ALA A 1 100 ? 14.271 7.317 -23.997 1.00 95.44 100 ALA A C 1
ATOM 763 O O . ALA A 1 100 ? 13.155 7.281 -24.510 1.00 95.44 100 ALA A O 1
ATOM 764 N N . THR A 1 101 ? 15.110 8.318 -24.215 1.00 95.00 101 THR A N 1
ATOM 765 C CA . THR A 1 101 ? 14.913 9.271 -25.304 1.00 95.00 101 THR A CA 1
ATOM 766 C C . THR A 1 101 ? 15.690 8.769 -26.519 1.00 95.00 101 THR A C 1
ATOM 768 O O . THR A 1 101 ? 16.831 8.321 -26.371 1.00 95.00 101 THR A O 1
ATOM 771 N N . ALA A 1 102 ? 15.073 8.791 -27.703 1.00 92.25 102 ALA A N 1
ATOM 772 C CA . ALA A 1 102 ? 15.728 8.385 -28.941 1.00 92.25 102 ALA A CA 1
ATOM 773 C C . ALA A 1 102 ? 17.012 9.196 -29.154 1.00 92.25 102 ALA A C 1
ATOM 775 O O . ALA A 1 102 ? 17.085 10.368 -28.786 1.00 92.25 102 ALA A O 1
ATOM 776 N N . VAL A 1 103 ? 18.046 8.581 -29.722 1.00 91.94 103 VAL A N 1
ATOM 777 C CA . VAL A 1 103 ? 19.307 9.271 -30.021 1.00 91.94 103 VAL A CA 1
ATOM 778 C C . VAL A 1 103 ? 19.671 9.069 -31.480 1.00 91.94 103 VAL A C 1
ATOM 780 O O . VAL A 1 103 ? 19.411 8.006 -32.034 1.00 91.94 103 VAL A O 1
ATOM 783 N N . ASP A 1 104 ? 20.262 10.079 -32.111 1.00 91.06 104 ASP A N 1
ATOM 784 C CA . ASP A 1 104 ? 20.820 9.937 -33.458 1.00 91.06 104 ASP A CA 1
ATOM 785 C C . ASP A 1 104 ? 22.211 9.271 -33.423 1.00 91.06 104 ASP A C 1
ATOM 787 O O . ASP A 1 104 ? 22.795 9.051 -32.357 1.00 91.06 104 ASP A O 1
ATOM 791 N N . ALA A 1 105 ? 22.784 8.989 -34.596 1.00 88.50 105 ALA A N 1
ATOM 792 C CA . ALA A 1 105 ? 24.117 8.387 -34.719 1.00 88.50 105 ALA A CA 1
ATOM 793 C C . ALA A 1 105 ? 25.253 9.211 -34.067 1.00 88.50 105 ALA A C 1
ATOM 795 O O . ALA A 1 105 ? 26.321 8.673 -33.778 1.00 88.50 105 ALA A O 1
ATOM 796 N N . SER A 1 106 ? 25.049 10.513 -33.815 1.00 89.44 106 SER A N 1
ATOM 797 C CA . SER A 1 106 ? 26.008 11.360 -33.087 1.00 89.44 106 SER A CA 1
ATOM 798 C C . SER A 1 106 ? 25.852 11.269 -31.562 1.00 89.44 106 SER A C 1
ATOM 800 O O . SER A 1 106 ? 26.657 11.825 -30.816 1.00 89.44 106 SER A O 1
ATOM 802 N N . GLY A 1 107 ? 24.839 10.543 -31.079 1.00 87.19 107 GLY A N 1
ATOM 803 C CA . GLY A 1 107 ? 24.479 10.444 -29.668 1.00 87.19 107 GLY A CA 1
ATOM 804 C C . GLY A 1 107 ? 23.659 11.621 -29.157 1.00 87.19 107 GLY A C 1
ATOM 805 O O . GLY A 1 107 ? 23.519 11.777 -27.944 1.00 87.19 107 GLY A O 1
ATOM 806 N N . ARG A 1 108 ? 23.138 12.467 -30.048 1.00 89.88 108 ARG A N 1
ATOM 807 C CA . ARG A 1 108 ? 22.293 13.590 -29.657 1.00 89.88 108 ARG A CA 1
ATOM 808 C C . ARG A 1 108 ? 20.869 13.100 -29.439 1.00 89.88 108 ARG A C 1
ATOM 810 O O . ARG A 1 108 ? 20.306 12.403 -30.277 1.00 89.88 108 ARG A O 1
ATOM 817 N N . SER A 1 109 ? 20.297 13.521 -28.317 1.00 89.81 109 SER A N 1
ATOM 818 C CA . SER A 1 109 ? 18.905 13.268 -27.958 1.00 89.81 109 SER A CA 1
ATOM 819 C C . SER A 1 109 ? 17.949 13.862 -28.996 1.00 89.81 109 SER A C 1
ATOM 821 O O . SER A 1 109 ? 18.014 15.052 -29.314 1.00 89.81 109 SER A O 1
ATOM 823 N N . MET A 1 110 ? 17.055 13.028 -29.502 1.00 84.38 110 MET A N 1
ATOM 824 C CA . MET A 1 110 ? 15.898 13.376 -30.312 1.00 84.38 110 MET A CA 1
ATOM 825 C C . MET A 1 110 ? 14.710 13.316 -29.357 1.00 84.38 110 MET A C 1
ATOM 827 O O . MET 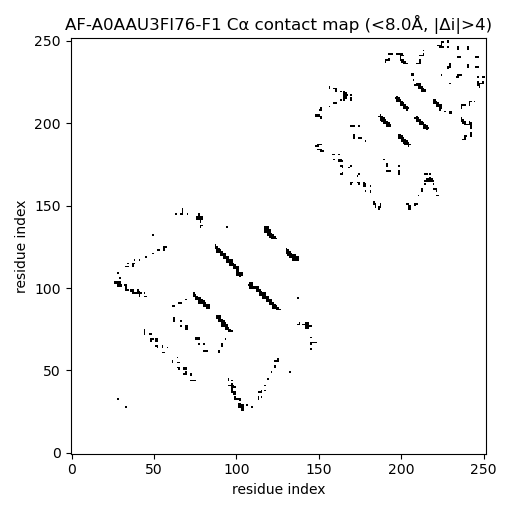A 1 110 ? 14.561 12.301 -28.698 1.00 84.38 110 MET A O 1
ATOM 831 N N . ASN A 1 111 ? 13.901 14.373 -29.216 1.00 88.75 111 ASN A N 1
ATOM 832 C CA . ASN A 1 111 ? 12.799 14.470 -28.231 1.00 88.75 111 ASN A CA 1
ATOM 833 C C . ASN A 1 111 ? 11.619 13.499 -28.498 1.00 88.75 111 ASN A C 1
ATOM 835 O O . ASN A 1 111 ? 10.453 13.874 -28.408 1.00 88.75 111 ASN A O 1
ATOM 839 N N . GLU A 1 112 ? 11.922 12.263 -28.860 1.00 90.75 112 GLU A N 1
ATOM 840 C CA . GLU A 1 112 ? 11.030 11.164 -29.149 1.00 90.75 112 GLU A CA 1
ATOM 841 C C . GLU A 1 112 ? 11.221 10.111 -28.045 1.00 90.75 112 GLU A C 1
ATOM 843 O O . GLU A 1 112 ? 12.342 9.633 -27.830 1.00 90.75 112 GLU A O 1
ATOM 848 N N . PRO A 1 113 ? 10.168 9.790 -27.277 1.00 92.44 113 PRO A N 1
ATOM 849 C CA . PRO A 1 113 ? 10.248 8.764 -26.253 1.00 92.44 113 PRO A CA 1
ATOM 850 C C . PRO A 1 113 ? 10.335 7.380 -26.901 1.00 92.44 113 PRO A C 1
ATOM 852 O O . PRO A 1 113 ? 9.616 7.071 -27.848 1.00 92.44 113 PRO A O 1
ATOM 855 N N . PHE A 1 114 ? 11.188 6.534 -26.343 1.00 94.62 114 PHE A N 1
ATOM 856 C CA . PHE A 1 114 ? 11.320 5.133 -26.698 1.00 94.62 114 PHE A CA 1
ATOM 857 C C . PHE A 1 114 ? 10.988 4.279 -25.475 1.00 94.62 114 PHE A C 1
ATOM 859 O O . PHE A 1 114 ? 11.585 4.457 -24.412 1.00 94.62 114 PHE A O 1
ATOM 866 N N . ASP A 1 115 ? 10.039 3.360 -25.637 1.00 96.31 115 ASP A N 1
ATOM 867 C CA . ASP A 1 115 ? 9.588 2.436 -24.598 1.00 96.31 115 ASP A CA 1
ATOM 868 C C . ASP A 1 115 ? 9.931 0.998 -24.999 1.00 96.31 115 ASP A C 1
ATOM 870 O O . ASP A 1 115 ? 9.669 0.572 -26.128 1.00 96.31 115 ASP A O 1
ATOM 874 N N . LEU A 1 116 ? 10.547 0.261 -24.077 1.00 96.69 116 LEU A N 1
ATOM 875 C CA . LEU A 1 116 ? 10.936 -1.127 -24.267 1.00 96.69 116 LEU A CA 1
ATOM 876 C C . LEU A 1 116 ? 10.424 -1.989 -23.107 1.00 96.69 116 LEU A C 1
ATOM 878 O O . LEU A 1 116 ? 10.995 -1.926 -22.015 1.00 96.69 116 LEU A O 1
ATOM 882 N N . PRO A 1 117 ? 9.419 -2.851 -23.326 1.00 97.50 117 PRO A N 1
ATOM 883 C CA . PRO A 1 117 ? 9.028 -3.834 -22.329 1.00 97.50 117 PRO A CA 1
ATOM 884 C C . PRO A 1 117 ? 10.067 -4.962 -22.257 1.00 97.50 117 PRO A C 1
ATOM 886 O O . PRO A 1 117 ? 10.355 -5.622 -23.258 1.00 97.50 117 PRO A O 1
ATOM 889 N N . VAL A 1 118 ? 10.602 -5.211 -21.062 1.00 97.88 118 VAL A N 1
ATOM 890 C CA . VAL A 1 118 ? 11.519 -6.322 -20.758 1.00 97.88 118 VAL A CA 1
ATOM 891 C C . VAL A 1 118 ? 10.955 -7.104 -19.581 1.00 97.88 118 VAL A C 1
ATOM 893 O O . VAL A 1 118 ? 10.502 -6.501 -18.610 1.00 97.88 118 VAL A O 1
ATOM 896 N N . CYS A 1 119 ? 10.955 -8.435 -19.650 1.00 98.25 119 CYS A N 1
ATOM 897 C CA . CYS A 1 119 ? 10.454 -9.255 -18.554 1.00 98.25 119 CYS A CA 1
ATOM 898 C C . CYS A 1 119 ? 11.579 -9.874 -17.737 1.00 98.25 119 CYS A C 1
ATOM 900 O O . CYS A 1 119 ? 12.583 -10.331 -18.276 1.00 98.25 119 CYS A O 1
ATOM 902 N N . TYR A 1 120 ? 11.366 -9.916 -16.426 1.00 97.88 120 TYR A N 1
ATOM 903 C CA . TYR A 1 120 ? 12.295 -10.495 -15.470 1.00 97.88 120 TYR A CA 1
ATOM 904 C C . TYR A 1 120 ? 11.575 -11.505 -14.586 1.00 97.88 120 TYR A C 1
ATOM 906 O O . TYR A 1 120 ? 10.475 -11.232 -14.098 1.00 97.88 120 TYR A O 1
ATOM 914 N N . ALA A 1 121 ? 12.200 -12.660 -14.379 1.00 95.62 121 ALA A N 1
ATOM 915 C CA . ALA A 1 121 ? 11.819 -13.625 -13.366 1.00 95.62 121 ALA A CA 1
ATOM 916 C C . ALA A 1 121 ? 12.583 -13.313 -12.077 1.00 95.62 121 ALA A C 1
ATOM 918 O O . ALA A 1 121 ? 13.811 -13.281 -12.070 1.00 95.62 121 ALA A O 1
ATOM 919 N N . ILE A 1 122 ? 11.848 -13.081 -10.996 1.00 93.56 122 ILE A N 1
ATOM 920 C CA . ILE A 1 122 ? 12.383 -12.812 -9.665 1.00 93.56 122 ILE A CA 1
ATOM 921 C C . ILE A 1 122 ? 12.003 -13.996 -8.791 1.00 93.56 122 ILE A C 1
ATOM 923 O O . ILE A 1 122 ? 10.817 -14.249 -8.574 1.00 93.56 122 ILE A O 1
ATOM 927 N N . SER A 1 123 ? 13.002 -14.721 -8.299 1.00 89.56 123 SER A N 1
ATOM 928 C CA . SER A 1 123 ? 12.790 -15.833 -7.371 1.00 89.56 123 SER A CA 1
ATOM 929 C C . SER A 1 123 ? 13.282 -15.435 -5.993 1.00 89.56 123 SER A C 1
ATOM 931 O O . SER A 1 123 ? 14.447 -15.076 -5.828 1.00 89.56 123 SER A O 1
ATOM 933 N N . VAL A 1 124 ? 12.377 -15.486 -5.018 1.00 85.56 124 VAL A N 1
ATOM 934 C CA . VAL A 1 124 ? 12.671 -15.150 -3.628 1.00 85.56 124 VAL A CA 1
ATOM 935 C C . VAL A 1 124 ? 12.438 -16.375 -2.773 1.00 85.56 124 VAL A C 1
ATOM 937 O O . VAL A 1 124 ? 11.302 -16.806 -2.578 1.00 85.56 124 VAL A O 1
ATOM 940 N N . GLU A 1 125 ? 13.531 -16.929 -2.270 1.00 82.56 125 GLU A N 1
ATOM 941 C CA . GLU A 1 125 ? 13.530 -18.061 -1.349 1.00 82.56 125 GLU A CA 1
ATOM 942 C C . GLU A 1 125 ? 13.710 -17.535 0.086 1.00 82.56 125 GLU A C 1
ATOM 944 O O . GLU A 1 125 ? 14.467 -16.587 0.326 1.00 82.56 125 GLU A O 1
ATOM 949 N N . GLN A 1 126 ? 13.004 -18.123 1.060 1.00 69.12 126 GLN A N 1
ATOM 950 C CA . GLN A 1 126 ? 13.038 -17.638 2.449 1.00 69.12 126 GLN A CA 1
ATOM 951 C C . GLN A 1 126 ? 14.444 -17.674 3.065 1.00 69.12 126 GLN A C 1
ATOM 953 O O . GLN A 1 126 ? 14.827 -16.721 3.747 1.00 69.12 126 GLN A O 1
ATOM 958 N N . ASP A 1 127 ? 15.213 -18.728 2.778 1.00 67.75 127 ASP A N 1
ATOM 959 C CA . ASP A 1 127 ? 16.496 -19.014 3.431 1.00 67.75 127 ASP A CA 1
ATOM 960 C C . ASP A 1 127 ? 17.707 -18.952 2.484 1.00 67.75 127 ASP A C 1
ATOM 962 O O . ASP A 1 127 ? 18.841 -19.195 2.906 1.00 67.75 127 ASP A O 1
ATOM 966 N N . ALA A 1 128 ? 17.509 -18.612 1.205 1.00 66.44 128 ALA A N 1
ATOM 967 C CA . ALA A 1 128 ? 18.623 -18.511 0.270 1.00 66.44 128 ALA A CA 1
ATOM 968 C C . ALA A 1 128 ? 19.392 -17.200 0.445 1.00 66.44 128 ALA A C 1
ATOM 970 O O . ALA A 1 128 ? 18.824 -16.104 0.540 1.00 66.44 128 ALA A O 1
ATOM 971 N N . MET A 1 129 ? 20.720 -17.324 0.421 1.00 60.53 129 MET A N 1
ATOM 972 C CA . MET A 1 129 ? 21.623 -16.174 0.365 1.00 60.53 129 MET A CA 1
ATOM 973 C C . MET A 1 129 ? 21.583 -15.460 -0.991 1.00 60.53 129 MET A C 1
ATOM 975 O O . MET A 1 129 ? 21.988 -14.303 -1.059 1.00 60.53 129 MET A O 1
ATOM 979 N N . ASP A 1 130 ? 21.083 -16.126 -2.034 1.00 65.25 130 ASP A N 1
ATOM 980 C CA . ASP A 1 130 ? 21.131 -15.641 -3.409 1.00 65.25 130 ASP A CA 1
ATOM 981 C C . ASP A 1 130 ? 19.725 -15.677 -4.020 1.00 65.25 130 ASP A C 1
ATOM 983 O O . ASP A 1 130 ? 19.232 -16.729 -4.430 1.00 65.25 130 ASP A O 1
ATOM 987 N N . ASP A 1 131 ? 19.066 -14.517 -4.045 1.00 67.88 131 ASP A N 1
ATOM 988 C CA . ASP A 1 131 ? 17.903 -14.333 -4.917 1.00 67.88 131 ASP A CA 1
ATOM 989 C C . ASP A 1 131 ? 18.407 -14.150 -6.342 1.00 67.88 131 ASP A C 1
ATOM 991 O O . ASP A 1 131 ? 19.464 -13.556 -6.565 1.00 67.88 131 ASP A O 1
ATOM 995 N N . ARG A 1 132 ? 17.623 -14.618 -7.310 1.00 79.81 132 ARG A N 1
ATOM 996 C CA . ARG A 1 132 ? 17.967 -14.484 -8.724 1.00 79.81 132 ARG A CA 1
ATOM 997 C C . ARG A 1 132 ? 16.957 -13.602 -9.428 1.00 79.81 132 ARG A C 1
ATOM 999 O O . ARG A 1 132 ? 15.745 -13.775 -9.265 1.00 79.81 132 ARG A O 1
ATOM 1006 N N . VAL A 1 133 ? 17.494 -12.678 -10.214 1.00 89.56 133 VAL A N 1
ATOM 1007 C CA . VAL A 1 133 ? 16.760 -11.882 -11.190 1.00 89.56 133 VAL A CA 1
ATOM 1008 C C . VAL A 1 133 ? 17.291 -12.273 -12.557 1.00 89.56 133 VAL A C 1
ATOM 1010 O O . VAL A 1 133 ? 18.422 -11.941 -12.904 1.00 89.56 133 VAL A O 1
ATOM 1013 N N . ASP A 1 134 ? 16.467 -12.974 -13.322 1.00 93.06 134 ASP A N 1
ATOM 1014 C CA . ASP A 1 134 ? 16.815 -13.449 -14.656 1.00 93.06 134 ASP A CA 1
ATOM 1015 C C . ASP A 1 134 ? 15.952 -12.727 -15.692 1.00 93.06 134 ASP A C 1
ATOM 1017 O O . ASP A 1 134 ? 14.735 -12.630 -15.534 1.00 93.06 134 ASP A O 1
ATOM 1021 N N . GLU A 1 135 ? 16.555 -12.220 -16.768 1.00 95.75 135 GLU A N 1
ATOM 1022 C CA . GLU A 1 135 ? 15.784 -11.760 -17.928 1.00 95.75 135 GLU A CA 1
ATOM 1023 C C . GLU A 1 135 ? 15.125 -12.971 -18.604 1.00 95.75 135 GLU A C 1
ATOM 1025 O O . GLU A 1 135 ? 15.772 -13.985 -18.872 1.00 95.75 135 GLU A O 1
ATOM 1030 N N . VAL A 1 136 ? 13.824 -12.877 -18.875 1.00 97.12 136 VAL A N 1
ATOM 1031 C CA . VAL A 1 136 ? 13.024 -13.963 -19.453 1.00 97.12 136 VAL A CA 1
ATOM 1032 C C . VAL A 1 136 ? 12.106 -13.443 -20.550 1.00 97.12 136 VAL A C 1
ATOM 1034 O O . VAL A 1 136 ? 11.783 -12.258 -20.626 1.00 97.12 136 VAL A O 1
ATOM 1037 N N . SER A 1 137 ? 11.620 -14.349 -21.399 1.00 96.69 137 SER A N 1
ATOM 1038 C CA . SER A 1 137 ? 10.560 -14.011 -22.347 1.00 96.69 137 SER A CA 1
ATOM 1039 C C . SER A 1 137 ? 9.297 -13.574 -21.608 1.00 96.69 137 SER A C 1
ATOM 1041 O O . SER A 1 137 ? 8.869 -14.220 -20.647 1.00 96.69 137 SER A O 1
ATOM 1043 N N . CYS A 1 138 ? 8.684 -12.485 -22.074 1.00 95.56 138 CYS A N 1
ATOM 1044 C CA . CYS A 1 138 ? 7.426 -12.020 -21.515 1.00 95.56 138 CYS A CA 1
ATOM 1045 C C . CYS A 1 138 ? 6.321 -13.056 -21.743 1.00 95.56 138 CYS A C 1
ATOM 1047 O O . CYS A 1 138 ? 6.078 -13.410 -22.896 1.00 95.56 138 CYS A O 1
ATOM 1049 N N . PRO A 1 139 ? 5.636 -13.518 -20.682 1.00 95.56 139 PRO A N 1
ATOM 1050 C CA . PRO A 1 139 ? 4.462 -14.360 -20.837 1.00 95.56 139 PRO A CA 1
ATOM 1051 C C . PRO A 1 139 ? 3.393 -13.652 -21.669 1.00 95.56 139 PRO A C 1
ATOM 1053 O O . PRO A 1 139 ? 3.224 -12.430 -21.567 1.00 95.56 139 PRO A O 1
ATOM 1056 N N . ASP A 1 140 ? 2.652 -14.436 -22.447 1.00 93.31 140 ASP A N 1
ATOM 1057 C CA . ASP A 1 140 ? 1.455 -13.958 -23.127 1.00 93.31 140 ASP A CA 1
ATOM 1058 C C . ASP A 1 140 ? 0.362 -13.599 -22.109 1.00 93.31 140 ASP A C 1
ATOM 1060 O O . ASP A 1 140 ? 0.253 -14.207 -21.041 1.00 93.31 140 ASP A O 1
ATOM 1064 N N . GLY A 1 141 ? -0.481 -12.629 -22.466 1.00 92.75 141 GLY A N 1
ATOM 1065 C CA . GLY A 1 141 ? -1.626 -12.207 -21.662 1.00 92.75 141 GLY A CA 1
ATOM 1066 C C . GLY A 1 141 ? -1.488 -10.816 -21.047 1.00 92.75 141 GLY A C 1
ATOM 1067 O O . GLY A 1 141 ? -0.466 -10.131 -21.166 1.00 92.75 141 GLY A O 1
ATOM 1068 N N . SER A 1 142 ? -2.579 -10.378 -20.423 1.00 94.81 142 SER A N 1
ATOM 1069 C CA . SER A 1 142 ? -2.635 -9.108 -19.705 1.00 94.81 142 SER A CA 1
ATOM 1070 C C . SER A 1 142 ? -1.938 -9.220 -18.347 1.00 94.81 142 SER A C 1
ATOM 1072 O O . SER A 1 142 ? -1.978 -10.291 -17.736 1.00 94.81 142 SER A O 1
ATOM 1074 N N . PRO A 1 143 ? -1.345 -8.125 -17.847 1.00 96.31 143 PRO A N 1
ATOM 1075 C CA . PRO A 1 143 ? -0.856 -8.065 -16.479 1.00 96.31 143 PRO A CA 1
ATOM 1076 C C . PRO A 1 143 ? -1.918 -8.469 -15.459 1.00 96.31 143 PRO A C 1
ATOM 1078 O O . PRO A 1 143 ? -3.110 -8.195 -15.627 1.00 96.31 143 PRO A O 1
ATOM 1081 N N . LEU A 1 144 ? -1.470 -9.074 -14.364 1.00 93.94 144 LEU A N 1
ATOM 1082 C CA . LEU A 1 144 ? -2.305 -9.336 -13.206 1.00 93.94 144 LEU A CA 1
ATOM 1083 C C . LEU A 1 144 ? -2.774 -8.016 -12.597 1.00 93.94 144 LEU A C 1
ATOM 1085 O O . LEU A 1 144 ? -1.992 -7.091 -12.371 1.00 93.94 144 LEU A O 1
ATOM 1089 N N . THR A 1 145 ? -4.058 -7.952 -12.256 1.00 90.44 145 THR A N 1
ATOM 1090 C CA . THR A 1 145 ? -4.580 -6.867 -11.429 1.00 90.44 145 THR A CA 1
ATOM 1091 C C . THR A 1 145 ? -4.104 -7.071 -9.998 1.00 90.44 145 THR A C 1
ATOM 1093 O O . THR A 1 145 ? -4.599 -7.932 -9.272 1.00 90.44 145 THR A O 1
ATOM 1096 N N . VAL A 1 146 ? -3.119 -6.279 -9.595 1.00 86.06 146 VAL A N 1
ATOM 1097 C CA . VAL A 1 146 ? -2.604 -6.280 -8.231 1.00 86.06 146 VAL A CA 1
ATOM 1098 C C . VAL A 1 146 ? -3.435 -5.310 -7.399 1.00 86.06 146 VAL A C 1
ATOM 1100 O O . VAL A 1 146 ? -3.442 -4.110 -7.663 1.00 86.06 146 VAL A O 1
ATOM 1103 N N . SER A 1 147 ? -4.147 -5.819 -6.393 1.00 75.56 147 SER A N 1
ATOM 1104 C CA . SER A 1 147 ? -4.878 -4.965 -5.454 1.00 75.56 147 SER A CA 1
ATOM 1105 C C . SER A 1 147 ? -3.901 -4.063 -4.711 1.00 75.56 147 SER A C 1
ATOM 1107 O O . SER A 1 147 ? -2.943 -4.556 -4.120 1.00 75.56 147 SER A O 1
ATOM 1109 N N . VAL A 1 148 ? -4.144 -2.757 -4.715 1.00 71.44 148 VAL A N 1
ATOM 1110 C CA . VAL A 1 148 ? -3.446 -1.825 -3.825 1.00 71.44 148 VAL A CA 1
ATOM 1111 C C . VAL A 1 148 ? -3.981 -2.071 -2.410 1.00 71.44 148 VAL A C 1
ATOM 1113 O O . VAL A 1 148 ? -5.181 -2.288 -2.244 1.00 71.44 148 VAL A O 1
ATOM 1116 N N . ASP A 1 149 ? -3.101 -2.130 -1.403 1.00 73.00 149 ASP A N 1
ATOM 1117 C CA . ASP A 1 149 ? -3.576 -2.134 -0.012 1.00 73.00 149 ASP A CA 1
ATOM 1118 C C . ASP A 1 149 ? -4.360 -0.830 0.201 1.00 73.00 149 ASP A C 1
ATOM 1120 O O . ASP A 1 149 ? -3.838 0.219 -0.186 1.00 73.00 149 ASP A O 1
ATOM 1124 N N . PRO A 1 150 ? -5.570 -0.870 0.782 1.00 81.00 150 PRO A N 1
ATOM 1125 C CA . PRO A 1 150 ? -6.279 0.361 1.092 1.00 81.00 150 PRO A CA 1
ATOM 1126 C C . PRO A 1 150 ? -5.431 1.186 2.064 1.00 81.00 150 PRO A C 1
ATOM 1128 O O . PRO A 1 150 ? -4.634 0.643 2.842 1.00 81.00 150 PRO A O 1
ATOM 1131 N N . GLU A 1 151 ? -5.631 2.495 2.044 1.00 88.62 151 GLU A N 1
ATOM 1132 C CA . GLU A 1 151 ? -5.037 3.407 3.016 1.00 88.62 151 GLU A CA 1
ATOM 1133 C C . GLU A 1 151 ? -6.164 4.074 3.803 1.00 88.62 151 GLU A C 1
ATOM 1135 O O . GLU A 1 151 ? -7.227 4.395 3.267 1.00 88.62 151 GLU A O 1
ATOM 1140 N N . LEU A 1 152 ? -5.964 4.262 5.105 1.00 94.00 152 LEU A N 1
ATOM 1141 C CA . LEU A 1 152 ? -6.871 5.093 5.879 1.00 94.00 152 LEU A CA 1
ATOM 1142 C C . LEU A 1 152 ? -6.727 6.539 5.389 1.00 94.00 152 LEU A C 1
ATOM 1144 O O . LEU A 1 152 ? -5.600 7.046 5.323 1.00 94.00 152 LEU A O 1
ATOM 1148 N N . PRO A 1 153 ? -7.839 7.242 5.106 1.00 93.69 153 PRO A N 1
ATOM 1149 C CA . PRO A 1 153 ? -7.763 8.634 4.696 1.00 93.69 153 PRO A CA 1
ATOM 1150 C C . PRO A 1 153 ? -7.055 9.470 5.768 1.00 93.69 153 PRO A C 1
ATOM 1152 O O . PRO A 1 153 ? -7.099 9.165 6.965 1.00 93.69 153 PRO A O 1
ATOM 1155 N N . GLY A 1 154 ? -6.402 10.557 5.349 1.00 93.06 154 GLY A N 1
ATOM 1156 C CA . GLY A 1 154 ? -5.711 11.465 6.271 1.00 93.06 154 GLY A CA 1
ATOM 1157 C C . GLY A 1 154 ? -6.630 12.038 7.360 1.00 93.06 154 GLY A C 1
ATOM 1158 O O . GLY A 1 154 ? -6.162 12.309 8.461 1.00 93.06 154 GLY A O 1
ATOM 1159 N N . SER A 1 155 ? -7.933 12.148 7.076 1.00 96.44 155 SER A N 1
ATOM 1160 C CA . SER A 1 155 ? -8.976 12.598 8.006 1.00 96.44 155 SER A CA 1
ATOM 1161 C C . SER A 1 155 ? -9.505 11.509 8.945 1.00 96.44 155 SER A C 1
ATOM 1163 O O . SER A 1 155 ? -10.216 11.837 9.889 1.00 96.44 155 SER A O 1
ATOM 1165 N N . ALA A 1 156 ? -9.141 10.232 8.754 1.00 97.31 156 ALA A N 1
ATOM 1166 C CA . ALA A 1 156 ? -9.759 9.102 9.459 1.00 97.31 156 ALA A CA 1
ATOM 1167 C C . ALA A 1 156 ? -9.725 9.229 10.990 1.00 97.31 156 ALA A C 1
ATOM 1169 O O . ALA A 1 156 ? -10.632 8.754 11.668 1.00 97.31 156 ALA A O 1
ATOM 1170 N N . GLU A 1 157 ? -8.674 9.841 11.544 1.00 97.81 157 GLU A N 1
ATOM 1171 C CA . GLU A 1 157 ? -8.569 10.067 12.986 1.00 97.81 157 GLU A CA 1
ATOM 1172 C C . GLU A 1 157 ? -9.634 11.045 13.499 1.00 97.81 157 GLU A C 1
ATOM 1174 O O . GLU A 1 157 ? -10.302 10.758 14.496 1.00 97.81 157 GLU A O 1
ATOM 1179 N N . ASP A 1 158 ? -9.802 12.175 12.817 1.00 98.00 158 ASP A N 1
ATOM 1180 C CA . ASP A 1 158 ? -10.765 13.206 13.199 1.00 98.00 158 ASP A CA 1
ATOM 1181 C C . ASP A 1 158 ? -12.198 12.762 12.907 1.00 98.00 158 ASP A C 1
ATOM 1183 O O . ASP A 1 158 ? -13.064 12.913 13.770 1.00 98.00 158 ASP A O 1
ATOM 1187 N N . ASP A 1 159 ? -12.423 12.119 11.759 1.00 98.31 159 ASP A N 1
ATOM 1188 C CA . ASP A 1 159 ? -13.722 11.561 11.378 1.00 98.3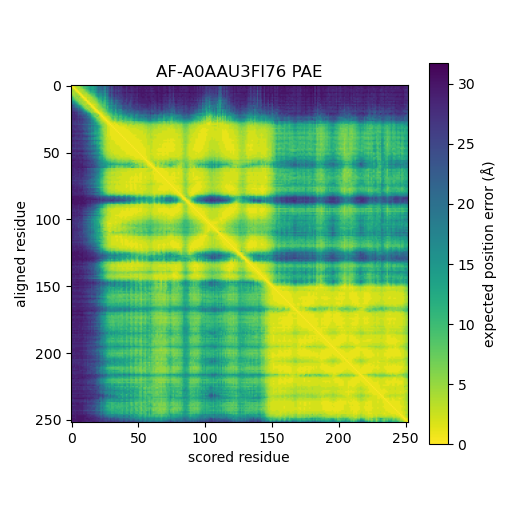1 159 ASP A CA 1
ATOM 1189 C C . ASP A 1 159 ? -14.188 10.524 12.410 1.00 98.31 159 ASP A C 1
ATOM 1191 O O . ASP A 1 159 ? -15.318 10.580 12.899 1.00 98.31 159 ASP A O 1
ATOM 1195 N N . LEU A 1 160 ? -13.294 9.615 12.824 1.00 98.31 160 LEU A N 1
ATOM 1196 C CA . LEU A 1 160 ? -13.597 8.630 13.861 1.00 98.31 160 LEU A CA 1
ATOM 1197 C C . LEU A 1 160 ? -13.859 9.306 15.213 1.00 98.31 160 LEU A C 1
ATOM 1199 O O . LEU A 1 160 ? -14.823 8.963 15.896 1.00 98.31 160 LEU A O 1
ATOM 1203 N N . ARG A 1 161 ? -13.034 10.282 15.610 1.00 98.06 161 ARG A N 1
ATOM 1204 C CA . ARG A 1 161 ? -13.213 11.019 16.871 1.00 98.06 161 ARG A CA 1
ATOM 1205 C C . ARG A 1 161 ? -14.560 11.741 16.924 1.00 98.06 161 ARG A C 1
ATOM 1207 O O . ARG A 1 161 ? -15.189 11.759 17.979 1.00 98.06 161 ARG A O 1
ATOM 1214 N N . GLN A 1 162 ? -14.988 12.327 15.808 1.00 97.81 162 GLN A N 1
ATOM 1215 C CA . GLN A 1 162 ? -16.250 13.051 15.692 1.00 97.81 162 GLN A CA 1
ATOM 1216 C C . GLN A 1 162 ? -17.462 12.114 15.634 1.00 97.81 162 GLN A C 1
ATOM 1218 O O . GLN A 1 162 ? -18.512 12.446 16.183 1.00 97.81 162 GLN A O 1
ATOM 1223 N N . ALA A 1 163 ? -17.332 10.962 14.974 1.00 97.88 163 ALA A N 1
ATOM 1224 C CA . ALA A 1 163 ? -18.430 10.018 14.800 1.00 97.88 163 ALA A CA 1
ATOM 1225 C C . ALA A 1 163 ? -18.780 9.256 16.086 1.00 97.88 163 ALA A C 1
ATOM 1227 O O . ALA A 1 163 ? -19.937 8.879 16.288 1.00 97.88 163 ALA A O 1
ATOM 1228 N N . LEU A 1 164 ? -17.797 8.993 16.954 1.00 98.19 164 LEU A N 1
ATOM 1229 C CA . LEU A 1 164 ? -18.002 8.123 18.107 1.00 98.19 164 LEU A CA 1
ATOM 1230 C C . LEU A 1 164 ? -18.896 8.766 19.187 1.00 98.19 164 LEU A C 1
ATOM 1232 O O . LEU A 1 164 ? -18.626 9.880 19.645 1.00 98.19 164 LEU A O 1
ATOM 1236 N N . PRO A 1 165 ? -19.937 8.052 19.661 1.00 96.81 165 PRO A N 1
ATOM 1237 C CA . PRO A 1 165 ? -20.788 8.536 20.742 1.00 96.81 165 PRO A CA 1
ATOM 1238 C C . PRO A 1 165 ? -20.013 8.648 22.060 1.00 96.81 165 PRO A C 1
ATOM 1240 O O . PRO A 1 165 ? -19.069 7.905 22.319 1.00 96.81 165 PRO A O 1
ATOM 1243 N N . THR A 1 166 ? -20.465 9.538 22.943 1.00 94.19 166 THR A N 1
ATOM 1244 C CA . THR A 1 166 ? -19.916 9.713 24.296 1.00 94.19 166 THR A CA 1
ATOM 1245 C C . THR A 1 166 ? -20.980 9.491 25.372 1.00 94.19 166 THR A C 1
ATOM 1247 O O . THR A 1 166 ? -22.187 9.533 25.130 1.00 94.19 166 THR A O 1
ATOM 1250 N N . GLY A 1 167 ? -20.524 9.245 26.601 1.00 91.69 167 GLY A N 1
ATOM 1251 C CA . GLY A 1 167 ? -21.374 9.138 27.786 1.00 91.69 167 GLY A CA 1
ATOM 1252 C C . GLY A 1 167 ? -22.257 7.891 27.759 1.00 91.69 167 GLY A C 1
ATOM 1253 O O . GLY A 1 167 ? -21.850 6.847 27.259 1.00 91.69 167 GLY A O 1
ATOM 1254 N N . GLY A 1 168 ? -23.479 7.997 28.286 1.00 86.38 168 GLY A N 1
ATOM 1255 C CA . GLY A 1 168 ? -24.429 6.876 28.329 1.00 86.38 168 GLY A CA 1
ATOM 1256 C C . GLY A 1 168 ? -24.885 6.369 26.954 1.00 86.38 168 GLY A C 1
ATOM 1257 O O . GLY A 1 168 ? -25.442 5.280 26.869 1.00 86.38 168 GLY A O 1
ATOM 1258 N N . ALA A 1 169 ? -24.635 7.127 25.881 1.00 88.56 169 ALA A N 1
ATOM 1259 C CA . ALA A 1 169 ? -24.933 6.718 24.509 1.00 88.56 169 ALA A CA 1
ATOM 1260 C C . ALA A 1 169 ? -23.838 5.832 23.886 1.00 88.56 169 ALA A C 1
ATOM 1262 O O . ALA A 1 169 ? -24.061 5.253 22.825 1.00 88.56 169 ALA A O 1
ATOM 1263 N N . ALA A 1 170 ? -22.669 5.703 24.527 1.00 93.94 170 ALA A N 1
ATOM 1264 C CA . ALA A 1 170 ? -21.526 4.941 24.025 1.00 93.94 170 ALA A CA 1
ATOM 1265 C C . ALA A 1 170 ? -21.675 3.422 24.216 1.00 93.94 170 ALA A C 1
ATOM 1267 O O . ALA A 1 170 ? -20.843 2.765 24.839 1.00 93.94 170 ALA A O 1
ATOM 1268 N N . THR A 1 171 ? -22.758 2.852 23.691 1.00 96.00 171 THR A N 1
ATOM 1269 C CA . THR A 1 171 ? -22.943 1.399 23.639 1.00 96.00 171 THR A CA 1
ATOM 1270 C C . THR A 1 171 ? -22.137 0.796 22.488 1.00 96.00 171 THR A C 1
ATOM 1272 O O . THR A 1 171 ? -21.862 1.467 21.493 1.00 96.00 171 THR A O 1
ATOM 1275 N N . GLU A 1 172 ? -21.797 -0.494 22.579 1.00 97.06 172 GLU A N 1
ATOM 1276 C CA . GLU A 1 172 ? -21.123 -1.217 21.488 1.00 97.06 172 GLU A CA 1
ATOM 1277 C C . GLU A 1 172 ? -21.895 -1.094 20.163 1.00 97.06 172 GLU A C 1
ATOM 1279 O O . GLU A 1 172 ? -21.303 -0.871 19.110 1.00 97.06 172 GLU A O 1
ATOM 1284 N N . GLN A 1 173 ? -23.229 -1.183 20.218 1.00 98.06 173 GLN A N 1
ATOM 1285 C CA . GLN A 1 173 ? -24.089 -1.066 19.043 1.00 98.06 173 GLN A CA 1
ATOM 1286 C C . GLN A 1 173 ? -24.051 0.338 18.429 1.00 98.06 173 GLN A C 1
ATOM 1288 O O . GLN A 1 173 ? -23.957 0.458 17.210 1.00 98.06 173 GLN A O 1
ATOM 1293 N N . ALA A 1 174 ? -24.108 1.390 19.251 1.00 97.69 174 ALA A N 1
ATOM 1294 C CA . ALA A 1 174 ? -24.033 2.767 18.768 1.00 97.69 174 ALA A CA 1
ATOM 1295 C C . ALA A 1 174 ? -22.659 3.073 18.153 1.00 97.69 174 ALA A C 1
ATOM 1297 O O . ALA A 1 174 ? -22.579 3.703 17.103 1.00 97.69 174 ALA A O 1
ATOM 1298 N N . VAL A 1 175 ? -21.584 2.567 18.766 1.00 98.25 175 VAL A N 1
ATOM 1299 C CA . VAL A 1 175 ? -20.224 2.667 18.222 1.00 98.25 175 VAL A CA 1
ATOM 1300 C C . VAL A 1 175 ? -20.101 1.920 16.892 1.00 98.25 175 VAL A C 1
ATOM 1302 O O . VAL A 1 175 ? -19.568 2.482 15.941 1.00 98.25 175 VAL A O 1
ATOM 1305 N N . ARG A 1 176 ? -20.626 0.692 16.786 1.00 98.50 176 ARG A N 1
ATOM 1306 C CA . ARG A 1 176 ? -20.627 -0.075 15.529 1.00 98.50 176 ARG A CA 1
ATOM 1307 C C . ARG A 1 176 ? -21.359 0.675 14.417 1.00 98.50 176 ARG A C 1
ATOM 1309 O O . ARG A 1 176 ? -20.791 0.856 13.351 1.00 98.50 176 ARG A O 1
ATOM 1316 N N . ALA A 1 177 ? -22.548 1.206 14.701 1.00 98.31 177 ALA A N 1
ATOM 1317 C CA . ALA A 1 177 ? -23.300 2.009 13.738 1.00 98.31 177 ALA A CA 1
ATOM 1318 C C . ALA A 1 177 ? -22.546 3.279 13.297 1.00 98.31 177 ALA A C 1
ATOM 1320 O O . ALA A 1 177 ? -22.576 3.627 12.120 1.00 98.31 177 ALA A O 1
ATOM 1321 N N . ALA A 1 178 ? -21.849 3.955 14.218 1.00 98.06 178 ALA A N 1
ATOM 1322 C CA . ALA A 1 178 ? -21.024 5.116 13.888 1.00 98.06 178 ALA A CA 1
ATOM 1323 C C . ALA A 1 178 ? -19.836 4.746 12.984 1.00 98.06 178 ALA A C 1
ATOM 1325 O O . ALA A 1 178 ? -19.579 5.434 12.002 1.00 98.06 178 ALA A O 1
ATOM 1326 N N . VAL A 1 179 ? -19.142 3.642 13.287 1.00 98.25 179 VAL A N 1
ATOM 1327 C CA . VAL A 1 179 ? -18.011 3.135 12.490 1.00 98.25 179 VAL A CA 1
ATOM 1328 C C . VAL A 1 179 ? -18.455 2.688 11.095 1.00 98.25 179 VAL A C 1
ATOM 1330 O O . VAL A 1 179 ? -17.755 2.952 10.119 1.00 98.25 179 VAL A O 1
ATOM 1333 N N . ASP A 1 180 ? -19.618 2.047 10.986 1.00 97.81 180 ASP A N 1
ATOM 1334 C CA . ASP A 1 180 ? -20.195 1.625 9.705 1.00 97.81 180 ASP A CA 1
ATOM 1335 C C . ASP A 1 180 ? -20.619 2.821 8.832 1.00 97.81 180 ASP A C 1
ATOM 1337 O O . ASP A 1 180 ? -20.672 2.700 7.611 1.00 97.81 180 ASP A O 1
ATOM 1341 N N . GLY A 1 181 ? -20.894 3.978 9.444 1.00 97.44 181 GLY A N 1
ATOM 1342 C CA . GLY A 1 181 ? -21.222 5.226 8.752 1.00 97.44 181 GLY A CA 1
ATOM 1343 C C . GLY A 1 181 ? -20.017 6.021 8.238 1.00 97.44 181 GLY A C 1
ATOM 1344 O O . GLY A 1 181 ? -20.217 7.038 7.576 1.00 97.44 181 GLY A O 1
ATOM 1345 N N . LEU A 1 182 ? -18.784 5.597 8.538 1.00 97.69 182 LEU A N 1
ATOM 1346 C CA . LEU A 1 182 ? -17.576 6.249 8.031 1.00 97.69 182 LEU A CA 1
ATOM 1347 C C . LEU A 1 182 ? -17.354 5.912 6.550 1.00 97.69 182 LEU A C 1
ATOM 1349 O O . LEU A 1 182 ? -17.424 4.746 6.151 1.00 97.69 182 LEU A O 1
ATOM 1353 N N . ASP A 1 183 ? -17.000 6.925 5.758 1.00 96.00 183 ASP A N 1
ATOM 1354 C CA . ASP A 1 183 ? -16.620 6.768 4.351 1.00 96.00 183 ASP A CA 1
ATOM 1355 C C . ASP A 1 183 ? -15.192 6.208 4.242 1.00 96.00 183 ASP A C 1
ATOM 1357 O O . ASP A 1 183 ? -14.206 6.931 4.114 1.00 96.00 183 ASP A O 1
ATOM 1361 N N . LEU A 1 184 ? -15.073 4.889 4.398 1.00 94.62 184 LEU A N 1
ATOM 1362 C CA . LEU A 1 184 ? -13.812 4.154 4.312 1.00 94.62 184 LEU A CA 1
ATOM 1363 C C . LEU A 1 184 ? -13.897 3.110 3.203 1.00 94.62 184 LEU A C 1
ATOM 1365 O O . LEU A 1 184 ? -14.944 2.483 3.007 1.00 94.62 184 LEU A O 1
ATOM 1369 N N . GLU A 1 185 ? -12.763 2.836 2.556 1.00 91.00 185 GLU A N 1
ATOM 1370 C CA . GLU A 1 185 ? -12.685 1.812 1.517 1.00 91.00 185 GLU A CA 1
ATOM 1371 C C . GLU A 1 185 ? -13.234 0.450 1.999 1.00 91.00 185 GLU A C 1
ATOM 1373 O O . GLU A 1 185 ? -13.034 0.061 3.160 1.00 91.00 185 GLU A O 1
ATOM 1378 N N . PRO A 1 186 ? -13.894 -0.333 1.122 1.00 88.88 186 PRO A N 1
ATOM 1379 C CA . PRO A 1 186 ? -14.473 -1.624 1.499 1.00 88.88 186 PRO A CA 1
ATOM 1380 C C . PRO A 1 186 ? -13.466 -2.623 2.082 1.00 88.88 186 PRO A C 1
ATOM 1382 O O . PRO A 1 186 ? -13.842 -3.479 2.878 1.00 88.88 186 PRO A O 1
ATOM 1385 N N . LEU A 1 187 ? -12.189 -2.511 1.704 1.00 87.88 187 LEU A N 1
ATOM 1386 C CA . LEU A 1 187 ? -11.119 -3.398 2.164 1.00 87.88 187 LEU A CA 1
ATOM 1387 C C . LEU A 1 187 ? -10.582 -3.042 3.563 1.00 87.88 187 LEU A C 1
ATOM 1389 O O . LEU A 1 187 ? -9.848 -3.839 4.149 1.00 87.88 187 LEU A O 1
ATOM 1393 N N . VAL A 1 188 ? -10.958 -1.889 4.131 1.00 94.56 188 VAL A N 1
ATOM 1394 C CA . VAL A 1 188 ? -10.599 -1.534 5.510 1.00 94.56 188 VAL A CA 1
ATOM 1395 C C . VAL A 1 188 ? -11.358 -2.438 6.479 1.00 94.56 188 VAL A C 1
ATOM 1397 O O . VAL A 1 188 ? -12.589 -2.423 6.560 1.00 94.56 188 VAL A O 1
ATOM 1400 N N . THR A 1 189 ? -10.617 -3.217 7.263 1.00 95.81 189 THR A N 1
ATOM 1401 C CA . THR A 1 189 ? -11.201 -4.059 8.307 1.00 95.81 189 THR A CA 1
ATOM 1402 C C . THR A 1 189 ? -11.648 -3.190 9.477 1.00 95.81 189 THR A C 1
ATOM 1404 O O . THR A 1 189 ? -10.873 -2.379 9.984 1.00 95.81 189 THR A O 1
ATOM 1407 N N . ARG A 1 190 ? -12.889 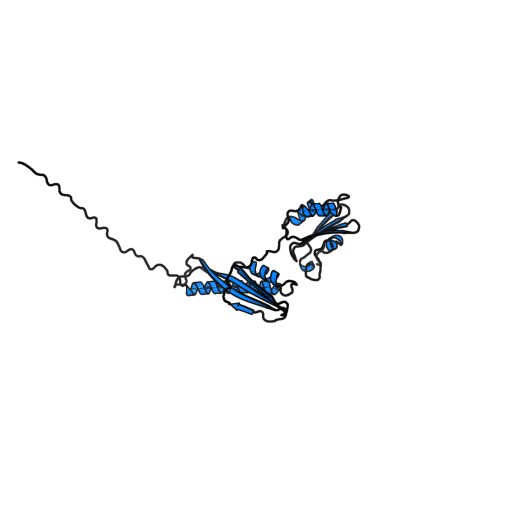-3.394 9.924 1.00 98.00 190 ARG A N 1
ATOM 1408 C CA . ARG A 1 190 ? -13.519 -2.681 11.040 1.00 98.00 190 ARG A CA 1
ATOM 1409 C C . ARG A 1 190 ? -13.809 -3.680 12.154 1.00 98.00 190 ARG A C 1
ATOM 1411 O O . ARG A 1 190 ? -14.435 -4.710 11.911 1.00 98.00 190 ARG A O 1
ATOM 1418 N N . GLN A 1 191 ? -13.353 -3.400 13.368 1.00 98.56 191 GLN A N 1
ATOM 1419 C CA . GLN A 1 191 ? -13.658 -4.213 14.543 1.00 98.56 191 GLN A CA 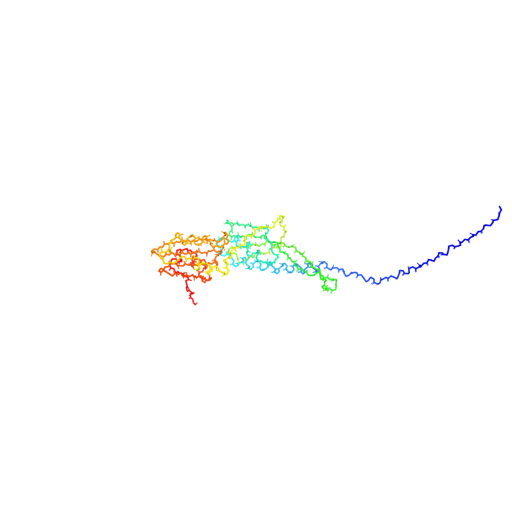1
ATOM 1420 C C . GLN A 1 191 ? -14.144 -3.326 15.679 1.00 98.56 191 GLN A C 1
ATOM 1422 O O . GLN A 1 191 ? -13.598 -2.248 15.906 1.00 98.56 191 GLN A O 1
ATOM 1427 N N . VAL A 1 192 ? -15.142 -3.817 16.410 1.00 98.62 192 VAL A N 1
ATOM 1428 C CA . VAL A 1 192 ? -15.687 -3.177 17.609 1.00 98.62 192 VAL A CA 1
ATOM 1429 C C . VAL A 1 192 ? -15.884 -4.253 18.666 1.00 98.62 192 VAL A C 1
ATOM 1431 O O . VAL A 1 192 ? -16.475 -5.292 18.365 1.00 98.62 192 VAL A O 1
ATOM 1434 N N . ALA A 1 193 ? -15.399 -3.995 19.878 1.00 98.12 193 ALA A N 1
ATOM 1435 C CA . ALA A 1 193 ? -15.539 -4.874 21.034 1.00 98.12 193 ALA A CA 1
ATOM 1436 C C . ALA A 1 193 ? -15.819 -4.046 22.290 1.00 98.12 193 ALA A C 1
ATOM 1438 O O . ALA A 1 193 ? -15.353 -2.911 22.402 1.00 98.12 193 ALA A O 1
ATOM 1439 N N . ALA A 1 194 ? -16.562 -4.610 23.241 1.00 97.75 194 ALA A N 1
ATOM 1440 C CA . ALA A 1 194 ? -16.853 -3.960 24.511 1.00 97.75 194 ALA A CA 1
ATOM 1441 C C . ALA A 1 194 ? -16.538 -4.872 25.699 1.00 97.75 194 ALA A C 1
ATOM 1443 O O . ALA A 1 194 ? -16.949 -6.030 25.737 1.00 97.75 194 ALA A O 1
ATOM 1444 N N . VAL A 1 195 ? -15.834 -4.335 26.698 1.00 97.44 195 VAL A N 1
ATOM 1445 C CA . VAL A 1 195 ? -15.499 -5.041 27.943 1.00 97.44 195 VAL A CA 1
ATOM 1446 C C . VAL A 1 195 ? -15.576 -4.063 29.107 1.00 97.44 195 VAL A C 1
ATOM 1448 O O . VAL A 1 195 ? -14.979 -2.992 29.068 1.00 97.44 195 VAL A O 1
ATOM 1451 N N . GLY A 1 196 ? -16.313 -4.417 30.164 1.00 93.94 196 GLY A N 1
ATOM 1452 C CA . GLY A 1 196 ? -16.314 -3.648 31.416 1.00 93.94 196 GLY A CA 1
ATOM 1453 C C . GLY A 1 196 ? -16.766 -2.186 31.283 1.00 93.94 196 GLY A C 1
ATOM 1454 O O . GLY A 1 196 ? -16.287 -1.341 32.029 1.00 93.94 196 GLY A O 1
ATOM 1455 N N . GLY A 1 197 ? -17.655 -1.874 30.333 1.00 94.19 197 GLY A N 1
ATOM 1456 C CA . GLY A 1 197 ? -18.111 -0.499 30.075 1.00 94.19 197 GLY A CA 1
ATOM 1457 C C . GLY A 1 197 ? -17.161 0.343 29.215 1.00 94.19 197 GLY A C 1
ATOM 1458 O O . GLY A 1 197 ? -17.411 1.531 29.023 1.00 94.19 197 GLY A O 1
ATOM 1459 N N . VAL A 1 198 ? -16.101 -0.266 28.681 1.00 97.88 198 VAL A N 1
ATOM 1460 C CA . VAL A 1 198 ? -15.193 0.323 27.692 1.00 97.88 198 VAL A CA 1
ATOM 1461 C C . VAL A 1 198 ? -15.527 -0.251 26.322 1.00 97.88 198 VAL A C 1
ATOM 1463 O O . VAL A 1 198 ? -15.681 -1.465 26.197 1.00 97.88 198 VAL A O 1
ATOM 1466 N N . VAL A 1 199 ? -15.600 0.596 25.296 1.00 98.50 199 VAL A N 1
ATOM 1467 C CA . VAL A 1 199 ? -15.742 0.156 23.899 1.00 98.50 199 VAL A CA 1
ATOM 1468 C C . VAL A 1 199 ? -14.464 0.480 23.136 1.00 98.50 199 VAL A C 1
ATOM 1470 O O . VAL A 1 199 ? -14.021 1.627 23.119 1.00 98.50 199 VAL A O 1
ATOM 1473 N N . GLY A 1 200 ? -13.861 -0.529 22.517 1.00 98.50 200 GLY A N 1
ATOM 1474 C CA . GLY A 1 200 ? -12.706 -0.391 21.640 1.00 98.50 200 GLY A CA 1
ATOM 1475 C C . GLY A 1 200 ? -13.103 -0.511 20.175 1.00 98.50 200 GLY A C 1
ATOM 1476 O O . GLY A 1 200 ? -13.977 -1.302 19.818 1.00 98.50 200 GLY A O 1
ATOM 1477 N N . VAL A 1 201 ? -12.429 0.258 19.328 1.00 98.81 201 VAL A N 1
ATOM 1478 C CA . VAL A 1 201 ? -12.544 0.232 17.869 1.00 98.81 201 VAL A CA 1
ATOM 1479 C C . VAL A 1 201 ? -11.159 0.026 17.276 1.00 98.81 201 VAL A C 1
ATOM 1481 O O . VAL A 1 201 ? -10.195 0.649 17.722 1.00 98.81 201 VAL A O 1
ATOM 1484 N N . ALA A 1 202 ? -11.068 -0.811 16.247 1.00 98.69 202 ALA A N 1
ATOM 1485 C CA . ALA A 1 202 ? -9.885 -0.914 15.405 1.00 98.69 202 ALA A CA 1
ATOM 1486 C C . ALA A 1 202 ? -10.269 -0.804 13.930 1.00 98.69 202 ALA A C 1
ATOM 1488 O O . ALA A 1 202 ? -11.113 -1.560 13.441 1.00 98.69 202 ALA A O 1
ATOM 1489 N N . LEU A 1 203 ? -9.621 0.129 13.234 1.00 98.44 203 LEU A N 1
ATOM 1490 C CA . LEU A 1 203 ? -9.665 0.271 11.785 1.00 98.44 203 LEU A CA 1
ATOM 1491 C C . LEU A 1 203 ? -8.302 -0.126 11.227 1.00 98.44 203 LEU A C 1
ATOM 1493 O O . LEU A 1 203 ? -7.278 0.434 11.622 1.00 98.44 203 LEU A O 1
ATOM 1497 N N . ARG A 1 204 ? -8.287 -1.100 10.317 1.00 96.38 204 ARG A N 1
ATOM 1498 C CA . ARG A 1 204 ? -7.056 -1.633 9.732 1.00 96.38 204 ARG A CA 1
ATOM 1499 C C . ARG A 1 204 ? -7.148 -1.641 8.216 1.00 96.38 204 ARG A C 1
ATOM 1501 O O . ARG A 1 204 ? -7.912 -2.426 7.656 1.00 96.38 204 ARG A O 1
ATOM 1508 N N . ALA A 1 205 ? -6.340 -0.808 7.572 1.00 93.31 205 ALA A N 1
ATOM 1509 C CA . ALA A 1 205 ? -6.224 -0.785 6.118 1.00 93.31 205 ALA A CA 1
ATOM 1510 C C . ALA A 1 205 ? -5.071 -1.687 5.638 1.00 93.31 205 ALA A C 1
ATOM 1512 O O . ALA A 1 205 ? -5.215 -2.457 4.692 1.00 93.31 205 ALA A O 1
ATOM 1513 N N . SER A 1 206 ? -3.955 -1.715 6.373 1.00 88.31 206 SER A N 1
ATOM 1514 C CA . SER A 1 206 ? -2.826 -2.603 6.073 1.00 88.31 206 SER A CA 1
ATOM 1515 C C . SER A 1 206 ? -2.150 -3.128 7.347 1.00 88.31 206 SER A C 1
ATOM 1517 O O . SER A 1 206 ? -2.704 -3.066 8.445 1.00 88.31 206 SER A O 1
ATOM 1519 N N . GLN A 1 207 ? -0.957 -3.722 7.238 1.00 85.56 207 GLN A N 1
ATOM 1520 C CA . GLN A 1 207 ? -0.203 -4.154 8.418 1.00 85.56 207 GLN A CA 1
ATOM 1521 C C . GLN A 1 207 ? 0.216 -2.977 9.308 1.00 85.56 207 GLN A C 1
ATOM 1523 O O . GLN A 1 207 ? 0.128 -3.083 10.527 1.00 85.56 207 GLN A O 1
ATOM 1528 N N . TYR A 1 208 ? 0.662 -1.880 8.696 1.00 89.88 208 TYR A N 1
ATOM 1529 C CA . TYR A 1 208 ? 1.231 -0.731 9.403 1.00 89.88 208 TYR A CA 1
ATOM 1530 C C . TYR A 1 208 ? 0.316 0.495 9.395 1.00 89.88 208 TYR A C 1
ATOM 1532 O O . TYR A 1 208 ? 0.675 1.512 9.981 1.00 89.88 208 TYR A O 1
ATOM 1540 N N . ASP A 1 209 ? -0.847 0.394 8.750 1.00 94.25 209 ASP A N 1
ATOM 1541 C CA . ASP A 1 209 ? -1.881 1.422 8.769 1.00 94.25 209 ASP A CA 1
ATOM 1542 C C . ASP A 1 209 ? -3.058 0.955 9.631 1.00 94.25 209 ASP A C 1
ATOM 1544 O O . ASP A 1 209 ? -3.928 0.185 9.201 1.00 94.25 209 ASP A O 1
ATOM 1548 N N . CYS A 1 210 ? -2.988 1.359 10.898 1.00 97.12 210 CYS A N 1
ATOM 1549 C CA . CYS A 1 210 ? -3.897 0.985 11.967 1.00 97.12 210 CYS A CA 1
ATOM 1550 C C . CYS A 1 210 ? -4.297 2.230 12.757 1.00 97.12 210 CYS A C 1
ATOM 1552 O O . CYS A 1 210 ? -3.439 3.002 13.195 1.00 97.12 210 CYS A O 1
ATOM 1554 N N . LEU A 1 211 ? -5.594 2.372 13.003 1.00 98.44 211 LEU A N 1
ATOM 1555 C CA . LEU A 1 211 ? -6.165 3.390 13.871 1.00 98.44 211 LEU A CA 1
ATOM 1556 C C . LEU A 1 211 ? -6.977 2.694 14.961 1.00 98.44 211 LEU A C 1
ATOM 1558 O O . LEU A 1 211 ? -7.863 1.888 14.671 1.00 98.44 211 LEU A O 1
ATOM 1562 N N . LEU A 1 212 ? -6.660 2.994 16.216 1.00 98.62 212 LEU A N 1
ATOM 1563 C CA . LEU A 1 212 ? -7.362 2.466 17.378 1.00 98.62 21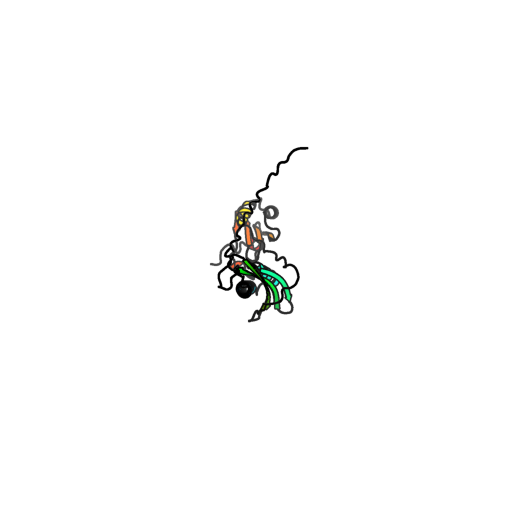2 LEU A CA 1
ATOM 1564 C C . LEU A 1 212 ? -8.137 3.594 18.052 1.00 98.62 212 LEU A C 1
ATOM 1566 O O . LEU A 1 212 ? -7.655 4.726 18.124 1.00 98.62 212 LEU A O 1
ATOM 1570 N N . ALA A 1 213 ? -9.316 3.278 18.577 1.00 98.62 213 ALA A N 1
ATOM 1571 C CA . ALA A 1 213 ? -10.054 4.188 19.438 1.00 98.62 213 ALA A CA 1
ATOM 1572 C C . ALA A 1 213 ? -10.640 3.479 20.655 1.00 98.62 213 ALA A C 1
ATOM 1574 O O . ALA A 1 213 ? -11.014 2.311 20.600 1.00 98.62 213 ALA A O 1
ATOM 1575 N N . ARG A 1 214 ? -10.736 4.210 21.761 1.00 98.38 214 ARG A N 1
ATOM 1576 C CA . ARG A 1 214 ? -11.303 3.762 23.029 1.00 98.38 214 ARG A CA 1
ATOM 1577 C C . ARG A 1 214 ? -12.327 4.776 23.504 1.00 98.38 214 ARG A C 1
ATOM 1579 O O . ARG A 1 214 ? -12.035 5.970 23.571 1.00 98.38 214 ARG A O 1
ATOM 1586 N N . VAL A 1 215 ? -13.504 4.284 23.870 1.00 98.12 215 VAL A N 1
ATOM 1587 C CA . VAL A 1 215 ? -14.585 5.074 24.451 1.00 98.12 215 VAL A CA 1
ATOM 1588 C C . VAL A 1 215 ? -14.829 4.607 25.879 1.00 98.12 215 VAL A C 1
ATOM 1590 O O . VAL A 1 215 ? -15.167 3.447 26.113 1.00 98.12 215 VAL A O 1
ATOM 1593 N N . GLU A 1 216 ? -14.636 5.506 26.841 1.00 96.38 216 GLU A N 1
ATOM 1594 C CA . GLU A 1 216 ? -14.785 5.220 28.270 1.00 96.38 216 GLU A CA 1
ATOM 1595 C C . GLU A 1 216 ? -15.135 6.496 29.041 1.00 96.38 216 GLU A C 1
ATOM 1597 O O . GLU A 1 216 ? -14.535 7.549 28.829 1.00 96.38 216 GLU A O 1
ATOM 1602 N N . GLY A 1 217 ? -16.104 6.415 29.959 1.00 89.88 217 GLY A N 1
ATOM 1603 C CA . GLY A 1 217 ? -16.377 7.500 30.910 1.00 89.88 217 GLY A CA 1
ATOM 1604 C C . GLY A 1 217 ? -16.681 8.856 30.261 1.00 89.88 217 GLY A C 1
ATOM 1605 O O . GLY A 1 217 ? -16.303 9.895 30.798 1.00 89.88 217 GLY A O 1
ATOM 1606 N N . GLY A 1 218 ? -17.318 8.862 29.085 1.00 91.69 218 GLY A N 1
ATOM 1607 C CA . GLY A 1 218 ? -17.616 10.095 28.350 1.00 91.69 218 GLY A CA 1
ATOM 1608 C C . GLY A 1 218 ? -16.468 10.652 27.510 1.00 91.69 218 GLY A C 1
ATOM 1609 O O . GLY A 1 218 ? -16.610 11.737 26.956 1.00 91.69 218 GLY A O 1
ATOM 1610 N N . ARG A 1 219 ? -15.346 9.937 27.400 1.00 95.62 219 ARG A N 1
ATOM 1611 C CA . ARG A 1 219 ? -14.179 10.350 26.619 1.00 95.62 219 ARG A CA 1
ATOM 1612 C C . ARG A 1 219 ? -13.977 9.424 25.431 1.00 95.62 219 ARG A C 1
ATOM 1614 O O . ARG A 1 219 ? -14.193 8.220 25.544 1.00 95.62 219 ARG A O 1
ATOM 1621 N N . VAL A 1 220 ? -13.528 10.008 24.325 1.00 97.69 220 VAL A N 1
ATOM 1622 C CA . VAL A 1 220 ? -13.051 9.298 23.137 1.00 97.69 220 VAL A CA 1
ATOM 1623 C C . VAL A 1 220 ? -11.559 9.564 23.021 1.00 97.69 220 VAL A C 1
ATOM 1625 O O . VAL A 1 220 ? -11.122 10.712 22.943 1.00 97.69 220 VAL A O 1
ATOM 1628 N N . GLU A 1 221 ? -10.775 8.498 23.019 1.00 97.88 221 GLU A N 1
ATOM 1629 C CA . GLU A 1 221 ? -9.340 8.536 22.773 1.00 97.88 221 GLU A CA 1
ATOM 1630 C C . GLU A 1 221 ? -9.079 7.811 21.460 1.00 97.88 221 GLU A C 1
ATOM 1632 O O . GLU A 1 221 ? -9.524 6.682 21.294 1.00 97.88 221 GLU A O 1
ATOM 1637 N N . VAL A 1 222 ? -8.374 8.446 20.529 1.00 98.31 222 VAL A N 1
ATOM 1638 C CA . VAL A 1 222 ? -8.043 7.869 19.218 1.00 98.31 222 VAL A CA 1
ATOM 1639 C C . VAL A 1 222 ? -6.540 8.023 19.017 1.00 98.31 222 VAL A C 1
ATOM 1641 O O . VAL A 1 222 ? -5.994 9.071 19.369 1.00 98.31 222 VAL A O 1
ATOM 1644 N N . TRP A 1 223 ? -5.869 6.981 18.528 1.00 97.88 223 TRP A N 1
ATOM 1645 C CA . TRP A 1 223 ? -4.425 6.989 18.295 1.00 97.88 223 TRP A CA 1
ATOM 1646 C C . TRP A 1 223 ? -4.009 6.017 17.189 1.00 97.88 223 TRP A C 1
ATOM 1648 O O . TRP A 1 223 ? -4.646 4.987 16.957 1.00 97.88 223 TRP A O 1
ATOM 1658 N N . ARG A 1 224 ? -2.875 6.317 16.550 1.00 97.00 224 ARG A N 1
ATOM 1659 C CA . ARG A 1 224 ? -2.165 5.403 15.650 1.00 97.00 224 ARG A CA 1
ATOM 1660 C C . ARG A 1 224 ? -0.972 4.789 16.384 1.00 97.00 224 ARG A C 1
ATOM 1662 O O . ARG A 1 224 ? -0.093 5.541 16.813 1.00 97.00 224 ARG A O 1
ATOM 1669 N N . PRO A 1 225 ? -0.910 3.457 16.559 1.00 96.50 225 PRO A N 1
ATOM 1670 C CA . PRO A 1 225 ? 0.284 2.816 17.099 1.00 96.50 225 PRO A CA 1
ATOM 1671 C C . PRO A 1 225 ? 1.508 3.094 16.221 1.00 96.50 225 PRO A C 1
ATOM 1673 O O . PRO A 1 225 ? 1.400 3.221 14.999 1.00 96.50 225 PRO A O 1
ATOM 1676 N N . ALA A 1 226 ? 2.694 3.159 16.826 1.00 94.00 226 ALA A N 1
ATOM 1677 C CA . ALA A 1 226 ? 3.921 3.336 16.061 1.00 94.00 226 ALA A CA 1
ATOM 1678 C C . ALA A 1 226 ? 4.177 2.114 15.162 1.00 94.00 226 ALA A C 1
ATOM 1680 O O . ALA A 1 226 ? 3.898 0.978 15.547 1.00 94.00 226 ALA A O 1
ATOM 1681 N N . ARG A 1 227 ? 4.799 2.319 13.994 1.00 90.69 227 ARG A N 1
ATOM 1682 C CA . ARG A 1 227 ? 5.115 1.232 13.046 1.00 90.69 227 ARG A CA 1
ATOM 1683 C C . ARG A 1 227 ? 5.855 0.060 13.700 1.00 90.69 227 ARG A C 1
ATOM 1685 O O . ARG A 1 227 ? 5.555 -1.088 13.397 1.00 90.69 227 ARG A O 1
ATOM 1692 N N . VAL A 1 228 ? 6.789 0.354 14.609 1.00 89.00 228 VAL A N 1
ATOM 1693 C CA . VAL A 1 228 ? 7.545 -0.658 15.367 1.00 89.00 228 VAL A CA 1
ATOM 1694 C C . VAL A 1 228 ? 6.648 -1.502 16.275 1.00 89.00 228 VAL A C 1
ATOM 1696 O O . VAL A 1 228 ? 6.885 -2.692 16.418 1.00 89.00 228 VAL A O 1
ATOM 1699 N N . GLN A 1 229 ? 5.583 -0.919 16.832 1.00 94.25 229 GLN A N 1
ATOM 1700 C CA . GLN A 1 229 ? 4.617 -1.652 17.648 1.00 94.25 229 GLN A CA 1
ATOM 1701 C C . GLN A 1 229 ? 3.746 -2.570 16.787 1.00 94.25 229 GLN A C 1
ATOM 1703 O O . GLN A 1 229 ? 3.311 -3.595 17.275 1.00 94.25 229 GLN A O 1
ATOM 1708 N N . LEU A 1 230 ? 3.517 -2.245 15.512 1.00 93.31 230 LEU A N 1
ATOM 1709 C CA . LEU A 1 230 ? 2.727 -3.064 14.579 1.00 93.31 230 LEU A CA 1
ATOM 1710 C C . LEU A 1 230 ? 3.565 -4.114 13.827 1.00 93.31 230 LEU A C 1
ATOM 1712 O O . LEU A 1 230 ? 3.095 -4.727 12.860 1.00 93.31 230 LEU A O 1
ATOM 1716 N N . ALA A 1 231 ? 4.822 -4.316 14.229 1.00 87.75 231 ALA A N 1
ATOM 1717 C CA . ALA A 1 231 ? 5.631 -5.398 13.694 1.00 87.75 231 ALA A CA 1
ATOM 1718 C C . ALA A 1 231 ? 4.994 -6.767 14.029 1.00 87.75 231 ALA A C 1
ATOM 1720 O O . ALA A 1 231 ? 4.307 -6.905 15.046 1.00 87.75 231 ALA A O 1
ATOM 1721 N N . PRO A 1 232 ? 5.177 -7.799 13.182 1.00 83.38 232 PRO A N 1
ATOM 1722 C CA . PRO A 1 232 ? 4.633 -9.124 13.460 1.00 83.38 232 PRO A CA 1
ATOM 1723 C C . PRO A 1 232 ? 5.123 -9.656 14.811 1.00 83.38 232 PRO A C 1
ATOM 1725 O O . PRO A 1 232 ? 6.323 -9.659 15.067 1.00 83.38 232 PRO A O 1
ATOM 1728 N N . GLY A 1 233 ? 4.199 -10.135 15.646 1.00 86.69 233 GLY A N 1
ATOM 1729 C CA . GLY A 1 233 ? 4.507 -10.668 16.979 1.00 86.69 233 GLY A CA 1
ATOM 1730 C C . GLY A 1 233 ? 4.523 -9.634 18.111 1.00 86.69 233 GLY A C 1
ATOM 1731 O O . GLY A 1 233 ? 4.598 -10.040 19.265 1.00 86.69 233 GLY A O 1
ATOM 1732 N N . GLU A 1 234 ? 4.400 -8.340 17.802 1.00 91.50 234 GLU A N 1
ATOM 1733 C CA . GLU A 1 234 ? 4.342 -7.259 18.791 1.00 91.50 234 GLU A CA 1
ATOM 1734 C C . GLU A 1 234 ? 2.878 -6.929 19.160 1.00 91.50 234 GLU A C 1
ATOM 1736 O O . GLU A 1 234 ? 2.191 -7.714 19.815 1.00 91.50 234 GLU A O 1
ATOM 1741 N N . LEU A 1 235 ? 2.358 -5.777 18.724 1.00 94.00 235 LEU A N 1
ATOM 1742 C CA . LEU A 1 235 ? 0.990 -5.329 18.959 1.00 94.00 235 LEU A CA 1
ATOM 1743 C C . LEU A 1 235 ? 0.085 -5.694 17.778 1.00 94.00 235 LEU A C 1
ATOM 1745 O O . LEU A 1 235 ? 0.354 -5.350 16.626 1.00 94.00 235 LEU A O 1
ATOM 1749 N N . SER A 1 236 ? -1.050 -6.325 18.065 1.00 94.19 236 SER A N 1
ATOM 1750 C CA . SER A 1 236 ? -2.092 -6.545 17.066 1.00 94.19 236 SER A CA 1
ATOM 1751 C C . SER A 1 236 ? -2.971 -5.298 16.885 1.00 94.19 236 SER A C 1
ATOM 1753 O O . SER A 1 236 ? -3.259 -4.568 17.829 1.00 94.19 236 SER A O 1
ATOM 1755 N N . CYS A 1 237 ? -3.436 -5.052 15.658 1.00 96.94 237 CYS A N 1
ATOM 1756 C CA . CYS A 1 237 ? -4.456 -4.037 15.385 1.00 96.94 237 CYS A CA 1
ATOM 1757 C C . CYS A 1 237 ? -5.849 -4.664 15.557 1.00 96.94 237 CYS A C 1
ATOM 1759 O O . CYS A 1 237 ? -6.414 -5.174 14.587 1.00 96.94 237 CYS A O 1
ATOM 1761 N N . THR A 1 238 ? -6.353 -4.713 16.794 1.00 97.88 238 THR A N 1
ATOM 1762 C CA . THR A 1 238 ? -7.654 -5.327 17.129 1.00 97.88 238 THR A CA 1
ATOM 1763 C C . THR A 1 238 ? -8.459 -4.473 18.100 1.00 97.88 238 THR A C 1
ATOM 1765 O O . THR A 1 238 ? -7.902 -3.641 18.821 1.00 97.88 238 THR A O 1
ATOM 1768 N N . ALA A 1 239 ? -9.777 -4.680 18.138 1.00 98.31 239 ALA A N 1
ATOM 1769 C CA . ALA A 1 239 ? -10.638 -3.957 19.070 1.00 98.31 239 ALA A CA 1
ATOM 1770 C C . ALA A 1 239 ? -10.300 -4.266 20.543 1.00 98.31 239 ALA A C 1
ATOM 1772 O O . ALA A 1 239 ? -10.339 -3.357 21.369 1.00 98.31 239 ALA A O 1
ATOM 1773 N N . ASP A 1 240 ? -9.874 -5.492 20.866 1.00 98.00 240 ASP A N 1
ATOM 1774 C CA . ASP A 1 240 ? -9.428 -5.862 22.219 1.00 98.00 240 ASP A CA 1
ATOM 1775 C C . ASP A 1 240 ? -8.175 -5.083 22.646 1.00 98.00 240 ASP A C 1
ATOM 1777 O O . ASP A 1 240 ? -8.077 -4.596 23.774 1.00 98.00 240 ASP A O 1
ATOM 1781 N N . THR A 1 241 ? -7.236 -4.881 21.718 1.00 97.75 241 THR A N 1
ATOM 1782 C CA . THR A 1 241 ? -6.065 -4.019 21.931 1.00 97.75 241 THR A CA 1
ATOM 1783 C C . THR A 1 241 ? -6.477 -2.586 22.268 1.00 97.75 241 THR A C 1
ATOM 1785 O O . THR A 1 241 ? -5.887 -1.956 23.152 1.00 97.75 241 THR A O 1
ATOM 1788 N N . ALA A 1 242 ? -7.501 -2.073 21.579 1.00 98.06 242 ALA A N 1
ATOM 1789 C CA . ALA A 1 242 ? -8.031 -0.736 21.808 1.00 98.06 242 ALA A CA 1
ATOM 1790 C C . ALA A 1 242 ? -8.740 -0.623 23.168 1.00 98.06 242 ALA A C 1
ATOM 1792 O O . ALA A 1 242 ? -8.473 0.322 23.913 1.00 98.06 242 ALA A O 1
ATOM 1793 N N . VAL A 1 243 ? -9.556 -1.617 23.541 1.00 97.94 243 VAL A N 1
ATOM 1794 C CA . VAL A 1 243 ? -10.169 -1.724 24.878 1.00 97.94 243 VAL A CA 1
ATOM 1795 C C . VAL A 1 243 ? -9.092 -1.657 25.965 1.00 97.94 243 VAL A C 1
ATOM 1797 O O . VAL A 1 243 ? -9.188 -0.851 26.892 1.00 97.94 243 VAL A O 1
ATOM 1800 N N . ALA A 1 244 ? -8.016 -2.436 25.820 1.00 96.94 244 ALA A N 1
ATOM 1801 C CA . ALA A 1 244 ? -6.902 -2.446 26.766 1.00 96.94 244 ALA A CA 1
ATOM 1802 C C . ALA A 1 244 ? -6.097 -1.128 26.785 1.00 96.94 244 ALA A C 1
ATOM 1804 O O . ALA A 1 244 ? -5.359 -0.859 27.734 1.00 96.94 244 ALA A O 1
ATOM 1805 N N . GLY A 1 245 ? -6.251 -0.270 25.768 1.00 96.19 245 GLY A N 1
ATOM 1806 C CA . GLY A 1 245 ? -5.513 0.987 25.630 1.00 96.19 245 GLY A CA 1
ATOM 1807 C C . GLY A 1 245 ? -4.031 0.794 25.295 1.00 96.19 245 GLY A C 1
ATOM 1808 O O . GLY A 1 245 ? -3.207 1.648 25.626 1.00 96.19 245 GLY A O 1
ATOM 1809 N N . HIS A 1 246 ? -3.666 -0.330 24.679 1.00 96.56 246 HIS A N 1
ATOM 1810 C CA . HIS A 1 246 ? -2.283 -0.610 24.298 1.00 96.56 246 HIS A CA 1
ATOM 1811 C C . HIS A 1 246 ? -1.858 0.173 23.044 1.00 96.56 246 HIS A C 1
ATOM 1813 O O . HIS A 1 246 ? -2.679 0.604 22.237 1.00 96.56 246 HIS A O 1
ATOM 1819 N N . GLY A 1 247 ? -0.549 0.399 22.887 1.00 92.50 247 GLY A N 1
ATOM 1820 C CA . GLY A 1 247 ? 0.003 1.129 21.735 1.00 92.50 247 GLY A CA 1
ATOM 1821 C C . GLY A 1 247 ? -0.243 2.641 21.735 1.00 92.50 247 GLY A C 1
ATOM 1822 O O . GLY A 1 247 ? 0.109 3.312 20.774 1.00 92.50 247 GLY A O 1
ATOM 1823 N N . ARG A 1 248 ? -0.830 3.197 22.803 1.00 93.00 248 ARG A N 1
ATOM 1824 C CA . ARG A 1 248 ? -1.110 4.640 22.937 1.00 93.00 248 ARG A CA 1
ATOM 1825 C C . ARG A 1 248 ? 0.127 5.519 23.050 1.00 93.00 248 ARG A C 1
ATOM 1827 O O . ARG A 1 248 ? 0.058 6.716 22.793 1.00 93.00 248 ARG A O 1
ATOM 1834 N N . ARG A 1 249 ? 1.224 4.953 23.545 1.00 87.44 249 ARG A N 1
ATOM 1835 C CA . ARG A 1 249 ? 2.487 5.659 23.755 1.00 87.44 249 ARG A CA 1
ATOM 1836 C C . ARG A 1 249 ? 3.568 4.973 22.929 1.00 87.44 249 ARG A C 1
ATOM 1838 O O . ARG A 1 249 ? 3.613 3.737 22.947 1.00 87.44 249 ARG A O 1
ATOM 1845 N N . PRO A 1 250 ? 4.428 5.739 22.239 1.00 76.06 250 PRO A N 1
ATOM 1846 C CA . PRO A 1 250 ? 5.621 5.186 21.623 1.00 76.06 250 PRO A CA 1
ATOM 1847 C C . PRO A 1 250 ? 6.497 4.494 22.680 1.00 76.06 250 PRO A C 1
ATOM 1849 O O . PRO A 1 250 ? 6.497 4.911 23.841 1.00 76.06 250 PRO A O 1
ATOM 1852 N N . PRO A 1 251 ? 7.236 3.437 22.309 1.00 68.69 251 PRO A N 1
ATOM 1853 C CA . PRO A 1 251 ? 8.134 2.745 23.231 1.00 68.69 251 PRO A CA 1
ATOM 1854 C C . PRO A 1 251 ? 9.406 3.545 23.586 1.00 68.69 251 PRO A C 1
ATOM 1856 O O . PRO A 1 251 ? 10.181 3.076 24.417 1.00 68.69 251 PRO A O 1
ATOM 1859 N N . HIS A 1 252 ? 9.631 4.715 22.976 1.00 65.94 252 HIS A N 1
ATOM 1860 C CA . HIS A 1 252 ? 10.747 5.634 23.224 1.00 65.94 252 HIS A CA 1
ATOM 1861 C C . HIS A 1 252 ? 10.388 7.055 22.782 1.00 65.94 252 HIS A C 1
ATOM 1863 O O . HIS A 1 252 ? 9.685 7.183 21.753 1.00 65.94 252 HIS A O 1
#

Sequence (252 aa):
MLRGRLRGLVSVSVGLLLLPGCYGPEPQVDTARTRELAMQDAGRKVTLVEQAVKRERRHPNPAQRYAREAARVAGTEVMRIDDTRTGGGVSLIVRVHGVATAVDASGRSMNEPFDLPVCYAISVEQDAMDDRVDEVSCPDGSPLTVSVDPELPGSAEDDLRQALPTGGAATEQAVRAAVDGLDLEPLVTRQVAAVGGVVGVALRASQYDCLLARVEGGRVEVWRPARVQLAPGELSCTADTAVAGHGRRPPH

Nearest PDB structures (foldseek):
  5had-assembly1_A  TM=2.768E-01  e=2.428E-01  Arabidopsis thaliana
  6a5g-assembly2_C  TM=5.104E-01  e=1.215E+00  Streptomyces seoulensis
  1w18-assembly1_A  TM=2.015E-01  e=1.218E-01  Gluconacetobacter diazotrophicus
  4gb5-assembly1_A  TM=3.291E-01  e=2.565E+00  Kribbella flavida DSM 17836
  7aed-assembly1_B  TM=2.124E-01  e=9.112E-01  Enterococcus faecalis

Foldseek 3Di:
DDDDDDDDDDDDDPPPPPDPPPPDPDFDWPPVVQVVQLVVQQVVLVVQLLVQLQVCLPPPPSFLSSQQSQVPRPQKFWADWDDPVVQQKIKTKIWGWRKGFTAGPVRDGDRHIDTDTWIWIWIRGSPDPDIDTHTDDRDDDDTDDRDHQFAQPPCNQVLLQVQQDFDPCRDQVSSVVSQVPDPGDPQWDWAWDDDPQKIKIWTHRDLQRIKIWIYHDRDIDIDRAHSVQSPPPHDDRHRVCNSVVPRVDHPD